Protein AF-A0A1F6WBE5-F1 (afdb_monomer_lite)

pLDDT: mean 86.08, std 9.94, range [44.97, 97.56]

Foldseek 3Di:
DCLVVCLVVLLVVLVCFLVVLLVVLLVQDLCSLLSNLQSLLSNLCSVLVVQCALVVCVVPVVVLNVVLLVVQLVVQCCLPVQPCCQQQNFKDFPPQDDPVSVCCRRNRRRSSNLSSLRSLLSVLCVVVVWHQAFDDPCLVVDPLSVVLVVLVVVVVVLSVVSNVCSVVVNDPPSVVVCVVSLVVNLVSLLVSVPRGTDDSVSNVVSLLVSLVVCCVSPPLSCVSSVRMQGAQGPPGRDDDNNHHVVVSSSSSVSSSVSSVSCCVSPHSVVVD

Sequence (272 aa):
MKIYKYKDLFALLTTVGWISFIYSAFMGFHYWYLGFVFFFWFCLSILNYRHETTFWLLKNRRSRFIKYYLALVVLGFVADYVIGQQLVNLWSYRIYSSISDWFRLYFLIYPLGGLSVVELIYFLASILKEKVVLIHDDVKNLFVNKLTHVTDTILVLIILTCLILKNFNLFNNIQIIFMIVFPIWIILTTLKLKYYIKHFTHWIAIVVTTAILSIFMHEIPNVAVYEWKYYPPEFFSFQIWGISIWVVVGWYFLVLVMLKYWIQIVLLKDRK

Radius of gyration: 18.89 Å; chains: 1; bounding box: 54×37×47 Å

Secondary structure (DSSP, 8-state):
--TGGGHHHHHHHHHHHHHHHHHHHHTT-TTHHHHHHHHHHHHHHHHHGGGT-HHHHHHH-HHHHHHHHHHHHHHHHIIIIIIIIIIS--EEESS--SHHHHHHIIIIIHHHHHHHHHHHHHHHHHHTT-------GGGGG-HHHHHHHHHHHHHHHHHHHHHHHHHTT--TTHHHHHHHHHHHHHHHHHHHHTTT-S-HHHHHHHHHHHHHHHIIIIIHHHHHTTSEEE---TT---EETTEEHHHHHHHHHHHHHHHHHHIIIIIGGGG-

Structure (mmCIF, N/CA/C/O backbone):
data_AF-A0A1F6WBE5-F1
#
_entry.id   AF-A0A1F6WBE5-F1
#
loop_
_atom_site.group_PDB
_atom_site.id
_atom_site.type_symbol
_atom_site.label_atom_id
_atom_site.label_alt_id
_atom_site.label_comp_id
_atom_site.label_asym_id
_atom_site.label_entity_id
_atom_site.label_seq_id
_atom_site.pdbx_PDB_ins_code
_atom_site.Cartn_x
_atom_site.Cartn_y
_atom_site.Cartn_z
_atom_site.occupancy
_atom_site.B_iso_or_equiv
_atom_site.auth_seq_id
_atom_site.auth_comp_id
_atom_site.auth_asym_id
_atom_site.auth_atom_id
_atom_site.pdbx_PDB_model_num
ATOM 1 N N . MET A 1 1 ? -30.470 -4.458 8.168 1.00 53.09 1 MET A N 1
ATOM 2 C CA . MET A 1 1 ? -29.172 -5.104 8.470 1.00 53.09 1 MET A CA 1
ATOM 3 C C . MET A 1 1 ? -29.046 -6.453 7.735 1.00 53.09 1 MET A C 1
ATOM 5 O O . MET A 1 1 ? -29.057 -7.495 8.366 1.00 53.09 1 MET A O 1
ATOM 9 N N . LYS A 1 2 ? -28.969 -6.457 6.389 1.00 60.19 2 LYS A N 1
ATOM 10 C CA . LYS A 1 2 ? -28.952 -7.697 5.571 1.00 60.19 2 LYS A CA 1
ATOM 11 C C . LYS A 1 2 ? -27.543 -8.261 5.303 1.00 60.19 2 LYS A C 1
ATOM 13 O O . LYS A 1 2 ? -27.416 -9.457 5.100 1.00 60.19 2 LYS A O 1
ATOM 18 N N . ILE A 1 3 ? -26.495 -7.429 5.356 1.00 63.75 3 ILE A N 1
ATOM 19 C CA . ILE A 1 3 ? -25.108 -7.834 5.038 1.00 63.75 3 ILE A CA 1
ATOM 20 C C . ILE A 1 3 ? -24.582 -8.888 6.025 1.00 63.75 3 ILE A C 1
ATOM 22 O O . ILE A 1 3 ? -23.976 -9.858 5.598 1.00 63.75 3 ILE A O 1
ATOM 26 N N . TYR A 1 4 ? -24.884 -8.763 7.323 1.00 66.88 4 TYR A N 1
ATOM 27 C CA . TYR A 1 4 ? -24.448 -9.743 8.328 1.00 66.88 4 TYR A CA 1
ATOM 28 C C . TYR A 1 4 ? -25.056 -11.133 8.131 1.00 66.88 4 TYR A C 1
ATOM 30 O O . TYR A 1 4 ? -24.387 -12.121 8.395 1.00 66.88 4 TYR A O 1
ATOM 38 N N . LYS A 1 5 ? -26.292 -11.213 7.620 1.00 77.12 5 LYS A N 1
ATOM 39 C CA . LYS A 1 5 ? -26.977 -12.490 7.376 1.00 77.12 5 LYS A CA 1
ATOM 40 C C . LYS A 1 5 ? -26.297 -13.321 6.280 1.00 77.12 5 LYS A C 1
ATOM 42 O O . LYS A 1 5 ? -26.405 -14.537 6.293 1.00 77.12 5 LYS A O 1
ATOM 47 N N . TYR A 1 6 ? -25.601 -12.665 5.352 1.00 84.56 6 TYR A N 1
ATOM 48 C CA . TYR A 1 6 ? -24.947 -13.303 4.205 1.00 84.56 6 TYR A CA 1
ATOM 49 C C . TYR A 1 6 ? -23.439 -13.037 4.173 1.00 84.56 6 TYR A C 1
ATOM 51 O O . TYR A 1 6 ? -22.814 -13.178 3.126 1.00 84.56 6 TYR A O 1
ATOM 59 N N . LYS A 1 7 ? -22.854 -12.624 5.305 1.00 86.56 7 LYS A N 1
ATOM 60 C CA . LYS A 1 7 ? -21.448 -12.214 5.392 1.00 86.56 7 LYS A CA 1
ATOM 61 C C . LYS A 1 7 ? -20.519 -13.312 4.880 1.00 86.56 7 LYS A C 1
ATOM 63 O O . LYS A 1 7 ? -19.659 -13.031 4.055 1.00 86.56 7 LYS A O 1
ATOM 68 N N . ASP A 1 8 ? -20.738 -14.539 5.339 1.00 87.62 8 ASP A N 1
ATOM 69 C CA . ASP A 1 8 ? -19.875 -15.676 5.018 1.00 87.62 8 ASP A CA 1
ATOM 70 C C . ASP A 1 8 ? -20.017 -16.088 3.551 1.00 87.62 8 ASP A C 1
ATOM 72 O O . ASP A 1 8 ? -19.019 -16.348 2.889 1.00 87.62 8 ASP A O 1
ATOM 76 N N . LEU A 1 9 ? -21.237 -16.038 3.003 1.00 89.94 9 LEU A N 1
ATOM 77 C CA . LEU A 1 9 ? -21.472 -16.268 1.577 1.00 89.94 9 LEU A CA 1
ATOM 78 C C . LEU A 1 9 ? -20.768 -15.211 0.717 1.00 89.94 9 LEU A C 1
ATOM 80 O O . LEU A 1 9 ? -20.096 -15.557 -0.250 1.00 89.94 9 LEU A O 1
ATOM 84 N N . PHE A 1 10 ? -20.889 -13.926 1.066 1.00 89.69 10 PHE A N 1
ATOM 85 C CA . PHE A 1 10 ? -20.201 -12.872 0.326 1.00 89.69 10 PHE A CA 1
ATOM 86 C C . PHE A 1 10 ? -18.682 -12.998 0.446 1.00 89.69 10 PHE A C 1
ATOM 88 O O . PHE A 1 10 ? -18.011 -12.887 -0.571 1.00 89.69 10 PHE A O 1
ATOM 95 N N . ALA A 1 11 ? -18.147 -13.273 1.639 1.00 89.50 11 ALA A N 1
ATOM 96 C CA . ALA A 1 11 ? -16.717 -13.499 1.840 1.00 89.50 11 ALA A CA 1
ATOM 97 C C . ALA A 1 11 ? -16.206 -14.714 1.048 1.00 89.50 11 ALA A C 1
ATOM 99 O O . ALA A 1 11 ? -15.116 -14.664 0.483 1.00 89.50 11 ALA A O 1
ATOM 100 N N . LEU A 1 12 ? -16.997 -15.786 0.950 1.00 93.50 12 LEU A N 1
ATOM 101 C CA . LEU A 1 12 ? -16.668 -16.948 0.127 1.00 93.50 12 LEU A CA 1
ATOM 102 C C . LEU A 1 12 ? -16.622 -16.581 -1.362 1.00 93.50 12 LEU A C 1
ATOM 104 O O . LEU A 1 12 ? -15.617 -16.836 -2.020 1.00 93.50 12 LEU A O 1
ATOM 108 N N . LEU A 1 13 ? -17.674 -15.941 -1.885 1.00 94.25 13 LEU A N 1
ATOM 109 C CA . LEU A 1 13 ? -17.749 -15.548 -3.298 1.00 94.25 13 LEU A CA 1
ATOM 110 C C . LEU A 1 13 ? -16.610 -14.602 -3.691 1.00 94.25 13 LEU A C 1
ATOM 112 O O . LEU A 1 13 ? -16.013 -14.746 -4.756 1.00 94.25 13 LEU A O 1
ATOM 116 N N . THR A 1 14 ? -16.276 -13.649 -2.827 1.00 94.81 14 THR A N 1
ATOM 117 C CA . THR A 1 14 ? -15.185 -12.707 -3.087 1.00 94.81 14 THR A CA 1
ATOM 118 C C . THR A 1 14 ? -13.818 -13.352 -2.921 1.00 94.81 14 THR A C 1
ATOM 120 O O . THR A 1 14 ? -12.892 -12.972 -3.633 1.00 94.81 14 THR A O 1
ATOM 123 N N . THR A 1 15 ? -13.702 -14.368 -2.061 1.00 96.06 15 THR A N 1
ATOM 124 C CA . THR A 1 15 ? -12.499 -15.200 -1.956 1.00 96.06 15 THR A CA 1
ATOM 125 C C . THR A 1 15 ? -12.237 -15.987 -3.226 1.00 96.06 15 THR A C 1
ATOM 127 O O . THR A 1 15 ? -11.137 -15.924 -3.771 1.00 96.06 15 THR A O 1
ATOM 130 N N . VAL A 1 16 ? -13.269 -16.645 -3.759 1.00 97.06 16 VAL A N 1
ATOM 131 C CA . VAL A 1 16 ? -13.196 -17.290 -5.076 1.00 97.06 16 VAL A CA 1
ATOM 132 C C . VAL A 1 16 ? -12.802 -16.268 -6.142 1.00 97.06 16 VAL A C 1
ATOM 134 O O . VAL A 1 16 ? -11.935 -16.558 -6.962 1.00 97.06 16 VAL A O 1
ATOM 137 N N . GLY A 1 17 ? -13.369 -15.059 -6.094 1.00 96.62 17 GLY A N 1
ATOM 138 C CA . GLY A 1 17 ? -13.033 -13.966 -7.004 1.00 96.62 17 GLY A CA 1
ATOM 139 C C . GLY A 1 17 ? -11.541 -13.627 -7.019 1.00 96.62 17 GLY A C 1
ATOM 140 O O . GLY A 1 17 ? -10.902 -13.756 -8.062 1.00 96.62 17 GLY A O 1
ATOM 141 N N . TRP A 1 18 ? -10.958 -13.224 -5.883 1.00 96.12 18 TRP A N 1
ATOM 142 C CA . TRP A 1 18 ? -9.557 -12.781 -5.871 1.00 96.12 18 TRP A CA 1
ATOM 143 C C . TRP A 1 18 ? -8.573 -13.920 -6.180 1.00 96.12 18 TRP A C 1
ATOM 145 O O . TRP A 1 18 ? -7.593 -13.682 -6.885 1.00 96.12 18 TRP A O 1
ATOM 155 N N . ILE A 1 19 ? -8.863 -15.159 -5.758 1.00 95.94 19 ILE A N 1
ATOM 156 C CA . ILE A 1 19 ? -8.064 -16.343 -6.125 1.00 95.94 19 ILE A CA 1
ATOM 157 C C . ILE A 1 19 ? -8.145 -16.603 -7.633 1.00 95.94 19 ILE A C 1
ATOM 159 O O . ILE A 1 19 ? -7.121 -16.846 -8.268 1.00 95.94 19 ILE A O 1
ATOM 163 N N . SER A 1 20 ? -9.341 -16.509 -8.223 1.00 96.69 20 SER A N 1
ATOM 164 C CA . SER A 1 20 ? -9.536 -16.711 -9.665 1.00 96.69 20 SER A CA 1
ATOM 165 C C . SER A 1 20 ? -8.777 -15.674 -10.487 1.00 96.69 20 SER A C 1
ATOM 167 O O . SER A 1 20 ? -8.217 -16.016 -11.523 1.00 96.69 20 SER A O 1
ATOM 169 N N . PHE A 1 21 ? -8.701 -14.423 -10.019 1.00 96.25 21 PHE A N 1
ATOM 170 C CA . PHE A 1 21 ? -7.903 -13.400 -10.690 1.00 96.25 21 PHE A CA 1
ATOM 171 C C . PHE A 1 21 ? -6.402 -13.680 -10.593 1.00 96.25 21 PHE A C 1
ATOM 173 O O . PHE A 1 21 ? -5.734 -13.633 -11.621 1.00 96.25 21 PHE A O 1
ATOM 180 N N . ILE A 1 22 ? -5.874 -14.074 -9.429 1.00 93.81 22 ILE A N 1
ATOM 181 C CA . ILE A 1 22 ? -4.471 -14.521 -9.328 1.00 93.81 22 ILE A CA 1
ATOM 182 C C . ILE A 1 22 ? -4.207 -15.699 -10.277 1.00 93.81 22 ILE A C 1
ATOM 184 O O . ILE A 1 22 ? -3.226 -15.695 -11.014 1.00 93.81 22 ILE A O 1
ATOM 188 N N . TYR A 1 23 ? -5.099 -16.689 -10.313 1.00 94.06 23 TYR A N 1
ATOM 189 C CA . TYR A 1 23 ? -4.974 -17.821 -11.230 1.00 94.06 23 TYR A CA 1
ATOM 190 C C . TYR A 1 23 ? -4.996 -17.381 -12.701 1.00 94.06 23 TYR A C 1
ATOM 192 O O . TYR A 1 23 ? -4.168 -17.826 -13.493 1.00 94.06 23 TYR A O 1
ATOM 200 N N . SER A 1 24 ? -5.891 -16.458 -13.065 1.00 93.69 24 SER A N 1
ATOM 201 C CA . SER A 1 24 ? -5.958 -15.903 -14.422 1.00 93.69 24 SER A CA 1
ATOM 202 C C . SER A 1 24 ? -4.677 -15.167 -14.818 1.00 93.69 24 SER A C 1
ATOM 204 O O . SER A 1 24 ? -4.294 -15.211 -15.985 1.00 93.69 24 SER A O 1
ATOM 206 N N . ALA A 1 25 ? -3.981 -14.559 -13.849 1.00 91.06 25 ALA A N 1
ATOM 207 C CA . ALA A 1 25 ? -2.680 -13.936 -14.053 1.00 91.06 25 ALA A CA 1
ATOM 208 C C . ALA A 1 25 ? -1.680 -14.960 -14.602 1.00 91.06 25 ALA A C 1
ATOM 210 O O . ALA A 1 25 ? -1.090 -14.749 -15.660 1.00 91.06 25 ALA A O 1
ATOM 211 N N . PHE A 1 26 ? -1.568 -16.120 -13.946 1.00 90.25 26 PHE A N 1
ATOM 212 C CA . PHE A 1 26 ? -0.695 -17.216 -14.382 1.00 90.25 26 PHE A CA 1
ATOM 213 C C . PHE A 1 26 ? -1.095 -17.816 -15.739 1.00 90.25 26 PHE A C 1
ATOM 215 O O . PHE A 1 26 ? -0.268 -18.448 -16.390 1.00 90.25 26 PHE A O 1
ATOM 222 N N . MET A 1 27 ? -2.329 -17.579 -16.190 1.00 91.50 27 MET A N 1
ATOM 223 C CA . MET A 1 27 ? -2.814 -17.937 -17.529 1.00 91.50 27 MET A CA 1
ATOM 224 C C . MET A 1 27 ? -2.630 -16.820 -18.570 1.00 91.50 27 MET A C 1
ATOM 226 O O . MET A 1 27 ? -3.102 -16.947 -19.698 1.00 91.50 27 MET A O 1
ATOM 230 N N . GLY A 1 28 ? -1.951 -15.726 -18.215 1.00 87.38 28 GLY A N 1
ATOM 231 C CA . GLY A 1 28 ? -1.634 -14.616 -19.116 1.00 87.38 28 GLY A CA 1
ATOM 232 C C . GLY A 1 28 ? -2.706 -13.526 -19.207 1.00 87.38 28 GLY A C 1
ATOM 233 O O . GLY A 1 28 ? -2.638 -12.682 -20.098 1.00 87.38 28 GLY A O 1
ATOM 234 N N . PHE A 1 29 ? -3.704 -13.500 -18.316 1.00 89.06 29 PHE A N 1
ATOM 235 C CA . PHE A 1 29 ? -4.722 -12.448 -18.332 1.00 89.06 29 PHE A CA 1
ATOM 236 C C . PHE A 1 29 ? -4.167 -11.113 -17.817 1.00 89.06 29 PHE A C 1
ATOM 238 O O . PHE A 1 29 ? -3.935 -10.940 -16.627 1.00 89.06 29 PHE A O 1
ATOM 245 N N . HIS A 1 30 ? -4.022 -10.128 -18.703 1.00 84.12 30 HIS A N 1
ATOM 246 C CA . HIS A 1 30 ? -3.360 -8.853 -18.396 1.00 84.12 30 HIS A CA 1
ATOM 247 C C . HIS A 1 30 ? -4.118 -7.902 -17.455 1.00 84.12 30 HIS A C 1
ATOM 249 O O . HIS A 1 30 ? -3.505 -7.004 -16.894 1.00 84.12 30 HIS A O 1
ATOM 255 N N . TYR A 1 31 ? -5.431 -8.064 -17.257 1.00 86.25 31 TYR A N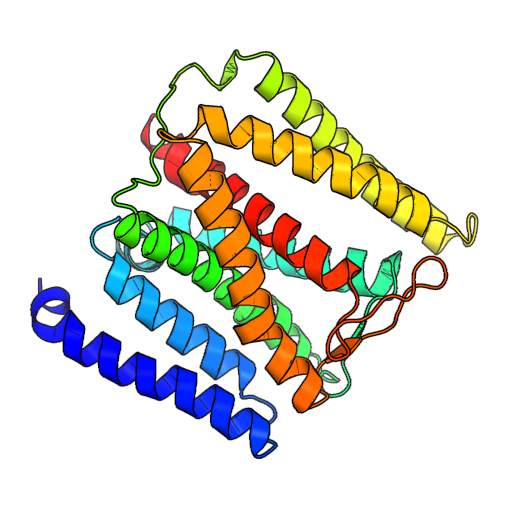 1
ATOM 256 C CA . TYR A 1 31 ? -6.213 -7.198 -16.353 1.00 86.25 31 TYR A CA 1
ATOM 257 C C . TYR A 1 31 ? -6.490 -7.845 -14.995 1.00 86.25 31 TYR A C 1
ATOM 259 O O . TYR A 1 31 ? -7.399 -7.427 -14.269 1.00 86.25 31 TYR A O 1
ATOM 267 N N . TRP A 1 32 ? -5.731 -8.885 -14.652 1.00 93.19 32 TRP A N 1
ATOM 268 C CA . TRP A 1 32 ? -5.967 -9.673 -13.454 1.00 93.19 32 TRP A CA 1
ATOM 269 C C . TRP A 1 32 ? -5.862 -8.842 -12.174 1.00 93.19 32 TRP A C 1
ATOM 271 O O . TRP A 1 32 ? -6.675 -9.014 -11.266 1.00 93.19 32 TRP A O 1
ATOM 281 N N . TYR A 1 33 ? -4.901 -7.913 -12.118 1.00 93.25 33 TYR A N 1
ATOM 282 C CA . TYR A 1 33 ? -4.534 -7.247 -10.876 1.00 93.25 33 TYR A CA 1
ATOM 283 C C . TYR A 1 33 ? -5.653 -6.352 -10.347 1.00 93.25 33 TYR A C 1
ATOM 285 O O . TYR A 1 33 ? -5.945 -6.381 -9.154 1.00 93.25 33 TYR A O 1
ATOM 293 N N . LEU A 1 34 ? -6.361 -5.636 -11.232 1.00 94.56 34 LEU A N 1
ATOM 294 C CA . LEU A 1 34 ? -7.532 -4.839 -10.854 1.00 94.56 34 LEU A CA 1
ATOM 295 C C . LEU A 1 34 ? -8.635 -5.711 -10.238 1.00 94.56 34 LEU A C 1
ATOM 297 O O . LEU A 1 34 ? -9.203 -5.351 -9.205 1.00 94.56 34 LEU A O 1
ATOM 301 N N . GLY A 1 35 ? -8.927 -6.857 -10.859 1.00 96.00 35 GLY A N 1
ATOM 302 C CA . GLY A 1 35 ? -9.895 -7.815 -10.330 1.00 96.00 35 GLY A CA 1
ATOM 303 C C . GLY A 1 35 ? -9.452 -8.362 -8.976 1.00 96.00 35 GLY A C 1
ATOM 304 O O . GLY A 1 35 ? -10.219 -8.319 -8.013 1.00 96.00 35 GLY A O 1
ATOM 305 N N . PHE A 1 36 ? -8.192 -8.784 -8.870 1.00 96.25 36 PHE A N 1
ATOM 306 C CA . PHE A 1 36 ? -7.595 -9.250 -7.623 1.00 96.25 36 PHE A CA 1
ATOM 307 C C . PHE A 1 36 ? -7.756 -8.221 -6.496 1.00 96.25 36 PHE A C 1
ATOM 309 O O . PHE A 1 36 ? -8.403 -8.536 -5.495 1.00 96.25 36 PHE A O 1
ATOM 316 N N . VAL A 1 37 ? -7.250 -6.990 -6.655 1.00 96.31 37 VAL A N 1
ATOM 317 C CA . VAL A 1 37 ? -7.296 -5.986 -5.576 1.00 96.31 37 VAL A CA 1
ATOM 318 C C . VAL A 1 37 ? -8.726 -5.590 -5.221 1.00 96.31 37 VAL A C 1
ATOM 320 O O . VAL A 1 37 ? -9.019 -5.375 -4.047 1.00 96.31 37 VAL A O 1
ATOM 323 N N . PHE A 1 38 ? -9.642 -5.551 -6.196 1.00 97.12 38 PHE A N 1
ATOM 324 C CA . PHE A 1 38 ? -11.053 -5.256 -5.947 1.00 97.12 38 PHE A CA 1
ATOM 325 C C . PHE A 1 38 ? -11.721 -6.337 -5.090 1.00 97.12 38 PHE A C 1
ATOM 327 O O . PHE A 1 38 ? -12.311 -6.028 -4.052 1.00 97.12 38 PHE A O 1
ATOM 334 N N . PHE A 1 39 ? -11.619 -7.606 -5.497 1.00 97.56 39 PHE A N 1
ATOM 335 C CA . PHE A 1 39 ? -12.236 -8.716 -4.769 1.00 97.56 39 PHE A CA 1
ATOM 336 C C . PHE A 1 39 ? -11.555 -8.969 -3.420 1.00 97.56 39 PHE A C 1
ATOM 338 O O . PHE A 1 39 ? -12.242 -9.289 -2.448 1.00 97.56 39 PHE A O 1
ATOM 345 N N . PHE A 1 40 ? -10.239 -8.768 -3.333 1.00 96.94 40 PHE A N 1
ATOM 346 C CA . PHE A 1 40 ? -9.480 -8.904 -2.093 1.00 96.94 40 PHE A CA 1
ATOM 347 C C . PHE A 1 40 ? -9.866 -7.821 -1.079 1.00 96.94 40 PHE A C 1
ATOM 349 O O . PHE A 1 40 ? -10.244 -8.143 0.051 1.00 96.94 40 PHE A O 1
ATOM 356 N N . TRP A 1 41 ? -9.882 -6.550 -1.503 1.00 97.06 41 TRP A N 1
ATOM 357 C CA . TRP A 1 41 ? -10.385 -5.438 -0.695 1.00 97.06 41 TRP A CA 1
ATOM 358 C C . TRP A 1 41 ? -11.810 -5.708 -0.208 1.00 97.06 41 TRP A C 1
ATOM 360 O O . TRP A 1 41 ? -12.080 -5.646 0.991 1.00 97.06 41 TRP A O 1
ATOM 370 N N . PHE A 1 42 ? -12.715 -6.057 -1.124 1.00 95.81 42 PHE A N 1
ATOM 371 C CA . PHE A 1 42 ? -14.121 -6.252 -0.800 1.00 95.81 42 PHE A CA 1
ATOM 372 C C . PHE A 1 42 ? -14.335 -7.430 0.167 1.00 95.81 42 PHE A C 1
ATOM 374 O O . PHE A 1 42 ? -15.109 -7.302 1.119 1.00 95.81 42 PHE A O 1
ATOM 381 N N . CYS A 1 43 ? -13.603 -8.540 -0.007 1.00 95.94 43 CYS A N 1
ATOM 382 C CA . CYS A 1 43 ? -13.603 -9.670 0.926 1.00 95.94 43 CYS A CA 1
ATOM 383 C C . CYS A 1 43 ? -13.219 -9.239 2.344 1.00 95.94 43 CYS A C 1
ATOM 385 O O . CYS A 1 43 ? -14.012 -9.395 3.280 1.00 95.94 43 CYS A O 1
ATOM 387 N N . LEU A 1 44 ? -12.036 -8.638 2.503 1.00 95.81 44 LEU A N 1
ATOM 388 C CA . LEU A 1 44 ? -11.539 -8.242 3.818 1.00 95.81 44 LEU A CA 1
ATOM 389 C C . LEU A 1 44 ? -12.420 -7.160 4.453 1.00 95.81 44 LEU A C 1
ATOM 391 O O . LEU A 1 44 ? -12.743 -7.244 5.636 1.00 95.81 44 LEU A O 1
ATOM 395 N N . SER A 1 45 ? -12.913 -6.205 3.667 1.00 94.94 45 SER A N 1
ATOM 396 C CA . SER A 1 45 ? -13.875 -5.204 4.126 1.00 94.94 45 SER A CA 1
ATOM 397 C C . SER A 1 45 ? -15.173 -5.805 4.670 1.00 94.94 45 SER A C 1
ATOM 399 O O . SER A 1 45 ? -15.693 -5.326 5.680 1.00 94.94 45 SER A O 1
ATOM 401 N N . ILE A 1 46 ? -15.721 -6.848 4.036 1.00 93.06 46 ILE A N 1
ATOM 402 C CA . ILE A 1 46 ? -16.901 -7.555 4.559 1.00 93.06 46 ILE A CA 1
ATOM 403 C C . ILE A 1 46 ? -16.552 -8.243 5.880 1.00 93.06 46 ILE A C 1
ATOM 405 O O . ILE A 1 46 ? -17.309 -8.133 6.853 1.00 93.06 46 ILE A O 1
ATOM 409 N N . LEU A 1 47 ? -15.397 -8.914 5.943 1.00 92.56 47 LEU A N 1
ATOM 410 C CA . LEU A 1 47 ? -14.918 -9.583 7.153 1.00 92.56 47 LEU A CA 1
ATOM 411 C C . LEU A 1 47 ? -14.751 -8.605 8.324 1.00 92.56 47 LEU A C 1
ATOM 413 O O . LEU A 1 47 ? -15.186 -8.911 9.444 1.00 92.56 47 LEU A O 1
ATOM 417 N N . ASN A 1 48 ? -14.240 -7.411 8.034 1.00 93.56 48 ASN A N 1
ATOM 418 C CA . ASN A 1 48 ? -13.932 -6.359 8.994 1.00 93.56 48 ASN A CA 1
ATOM 419 C C . ASN A 1 48 ? -15.055 -5.347 9.222 1.00 93.56 48 ASN A C 1
ATOM 421 O O . ASN A 1 48 ? -14.880 -4.447 10.037 1.00 93.56 48 ASN A O 1
ATOM 425 N N . TYR A 1 49 ? -16.217 -5.479 8.577 1.00 89.88 49 TYR A N 1
ATOM 426 C CA . TYR A 1 49 ? -17.262 -4.444 8.574 1.00 89.88 49 TYR A CA 1
ATOM 427 C C . TYR A 1 49 ? -17.677 -3.951 9.976 1.00 89.88 49 TYR A C 1
ATOM 429 O O . TYR A 1 49 ? -18.024 -2.785 10.157 1.00 89.88 49 TYR A O 1
ATOM 437 N N . ARG A 1 50 ? -17.595 -4.824 10.994 1.00 86.75 50 ARG A N 1
ATOM 438 C CA . ARG A 1 50 ? -17.868 -4.500 12.411 1.00 86.75 50 ARG A CA 1
ATOM 439 C C . ARG A 1 50 ? -16.890 -3.495 13.037 1.00 86.75 50 ARG A C 1
ATOM 441 O O . ARG A 1 50 ? -17.166 -2.985 14.113 1.00 86.75 50 ARG A O 1
ATOM 448 N N . HIS A 1 51 ? -15.743 -3.273 12.408 1.00 87.50 51 HIS A N 1
ATOM 449 C CA . HIS A 1 51 ? -14.675 -2.391 12.873 1.00 87.50 51 HIS A CA 1
ATOM 450 C C . HIS A 1 51 ? -14.712 -1.016 12.190 1.00 87.50 51 HIS A C 1
ATOM 452 O O . HIS A 1 51 ? -13.745 -0.269 12.299 1.00 87.50 51 HIS A O 1
ATOM 458 N N . GLU A 1 52 ? -15.807 -0.691 11.491 1.00 88.19 52 GLU A N 1
ATOM 459 C CA . GLU A 1 52 ? -16.020 0.612 10.843 1.00 88.19 52 GLU A CA 1
ATOM 460 C C . GLU A 1 52 ? -14.917 0.985 9.832 1.00 88.19 52 GLU A C 1
ATOM 462 O O . GLU A 1 52 ? -14.524 2.143 9.696 1.00 88.19 52 GLU A O 1
ATOM 467 N N . THR A 1 53 ? -14.417 -0.019 9.104 1.00 89.56 53 THR A N 1
ATOM 468 C CA . THR A 1 53 ? -13.308 0.111 8.148 1.00 89.56 53 THR A CA 1
ATOM 469 C C . THR A 1 53 ? -13.740 0.723 6.810 1.00 89.56 53 THR A C 1
ATOM 471 O O . THR A 1 53 ? -14.774 1.389 6.703 1.00 89.56 53 THR A O 1
ATOM 474 N N . THR A 1 54 ? -12.937 0.563 5.757 1.00 94.44 54 THR A N 1
ATOM 475 C CA . THR A 1 54 ? -13.037 1.356 4.526 1.00 94.44 54 THR A CA 1
ATOM 476 C C . THR A 1 54 ? -14.394 1.208 3.825 1.00 94.44 54 THR A C 1
ATOM 478 O O . THR A 1 54 ? -14.980 2.212 3.419 1.00 94.44 54 THR A O 1
ATOM 481 N N . PHE A 1 55 ? -14.966 0.002 3.752 1.00 93.12 55 PHE A N 1
ATOM 482 C CA . PHE A 1 55 ? -16.287 -0.206 3.145 1.00 93.12 55 PHE A CA 1
ATOM 483 C C . PHE A 1 55 ? -17.431 0.345 4.005 1.00 93.12 55 PHE A C 1
ATOM 485 O O . PHE A 1 55 ? -18.413 0.887 3.488 1.00 93.12 55 PHE A O 1
ATOM 492 N N . TRP A 1 56 ? -17.295 0.278 5.332 1.00 93.19 56 TRP A N 1
ATOM 493 C CA . TRP A 1 56 ? -18.233 0.946 6.229 1.00 93.19 56 TRP A CA 1
ATOM 494 C C . TRP A 1 56 ? -18.174 2.468 6.046 1.00 93.19 56 TRP A C 1
ATOM 496 O O . TRP A 1 56 ? -19.229 3.103 5.983 1.00 93.19 56 TRP A O 1
ATOM 506 N N . LEU A 1 57 ? -16.983 3.058 5.880 1.00 93.38 57 LEU A N 1
ATOM 507 C CA . LEU A 1 57 ? -16.833 4.486 5.583 1.00 93.38 57 LEU A CA 1
ATOM 508 C C . LEU A 1 57 ? -17.442 4.857 4.234 1.00 93.38 57 LEU A C 1
ATOM 510 O O . LEU A 1 57 ? -18.125 5.877 4.148 1.00 93.38 57 LEU A O 1
ATOM 514 N N . LEU A 1 58 ? -17.243 4.042 3.195 1.00 94.94 58 LEU A N 1
ATOM 515 C CA . LEU A 1 58 ? -17.856 4.266 1.885 1.00 94.94 58 LEU A CA 1
ATOM 516 C C . LEU A 1 58 ? -19.380 4.389 2.006 1.00 94.94 58 LEU A C 1
ATOM 518 O O . LEU A 1 58 ? -19.996 5.253 1.383 1.00 94.94 58 LEU A O 1
ATOM 522 N N . LYS A 1 59 ? -19.999 3.562 2.850 1.00 92.75 59 LYS A N 1
ATOM 523 C CA . LYS A 1 59 ? -21.444 3.603 3.058 1.00 92.75 59 LYS A CA 1
ATOM 524 C C . LYS A 1 59 ? -21.889 4.741 3.978 1.00 92.75 59 LYS A C 1
ATOM 526 O O . LYS A 1 59 ? -22.810 5.473 3.623 1.00 92.75 59 LYS A O 1
ATOM 531 N N . ASN A 1 60 ? -21.271 4.866 5.151 1.00 93.56 60 ASN A N 1
ATOM 532 C CA . ASN A 1 60 ? -21.796 5.672 6.259 1.00 93.56 60 ASN A CA 1
ATOM 533 C C . ASN A 1 60 ? -21.091 7.030 6.412 1.00 93.56 60 ASN A C 1
ATOM 535 O O . ASN A 1 60 ? -21.651 7.946 7.005 1.00 93.56 60 ASN A O 1
ATOM 539 N N . ARG A 1 61 ? -19.873 7.194 5.877 1.00 92.81 61 ARG A N 1
ATOM 540 C CA . ARG A 1 61 ? -19.047 8.412 5.998 1.00 92.81 61 ARG A CA 1
ATOM 541 C C . ARG A 1 61 ? -18.310 8.753 4.697 1.00 92.81 61 ARG A C 1
ATOM 543 O O . ARG A 1 61 ? -17.095 8.968 4.683 1.00 92.81 61 ARG A O 1
ATOM 550 N N . ARG A 1 62 ? -19.074 8.866 3.605 1.00 94.31 62 ARG A N 1
ATOM 551 C CA . ARG A 1 62 ? -18.590 9.077 2.223 1.00 94.31 62 ARG A CA 1
ATOM 552 C C . ARG A 1 62 ? -17.516 10.152 2.083 1.00 94.31 62 ARG A C 1
ATOM 554 O O . ARG A 1 62 ? -16.506 9.910 1.440 1.00 94.31 62 ARG A O 1
ATOM 561 N N . SER A 1 63 ? -17.685 11.317 2.713 1.00 94.31 63 SER A N 1
ATOM 562 C CA . SER A 1 63 ? -16.700 12.408 2.611 1.00 94.31 63 SER A CA 1
ATOM 563 C C . SER A 1 63 ? -15.311 11.999 3.118 1.00 94.31 63 SER A C 1
ATOM 565 O O . SER A 1 63 ? -14.299 12.377 2.529 1.00 94.31 63 SER A O 1
ATOM 567 N N . ARG A 1 64 ? -15.239 11.201 4.191 1.00 91.81 64 ARG A N 1
ATOM 568 C CA . ARG A 1 64 ? -13.958 10.713 4.720 1.00 91.81 64 ARG A CA 1
ATOM 569 C C . ARG A 1 64 ? -13.376 9.612 3.855 1.00 91.81 64 ARG A C 1
ATOM 571 O O . ARG A 1 64 ? -12.177 9.641 3.606 1.00 91.81 64 ARG A O 1
ATOM 578 N N . PHE A 1 65 ? -14.226 8.709 3.364 1.00 96.06 65 PHE A N 1
ATOM 579 C CA . PHE A 1 65 ? -13.809 7.715 2.382 1.00 96.06 65 PHE A CA 1
ATOM 580 C C . PHE A 1 65 ? -13.187 8.390 1.155 1.00 96.06 65 PHE A C 1
ATOM 582 O O . PHE A 1 65 ? -12.059 8.072 0.815 1.00 96.06 65 PHE A O 1
ATOM 589 N N . ILE A 1 66 ? -13.857 9.387 0.565 1.00 96.75 66 ILE A N 1
ATOM 590 C CA . ILE A 1 66 ? -13.358 10.127 -0.606 1.00 96.75 66 ILE A CA 1
ATOM 591 C C . ILE A 1 66 ? -12.016 10.802 -0.300 1.00 96.75 66 ILE A C 1
ATOM 593 O O . ILE A 1 66 ? -11.088 10.692 -1.091 1.00 96.75 66 ILE A O 1
ATOM 597 N N . LYS A 1 67 ? -11.871 11.461 0.858 1.00 96.06 67 LYS A N 1
ATOM 598 C CA . LYS A 1 67 ? -10.595 12.086 1.252 1.00 96.06 67 LYS A CA 1
ATOM 599 C C . LYS A 1 67 ? -9.467 11.072 1.389 1.00 96.06 67 LYS A C 1
ATOM 601 O O . LYS A 1 67 ? -8.363 11.337 0.928 1.00 96.06 67 LYS A O 1
ATOM 606 N N . TYR A 1 68 ? -9.743 9.931 2.015 1.00 95.75 68 TYR A N 1
ATOM 607 C CA . TYR A 1 68 ? -8.755 8.869 2.158 1.00 95.75 68 TYR A CA 1
ATOM 608 C C . TYR A 1 68 ? -8.404 8.250 0.801 1.00 95.75 68 TYR A C 1
ATOM 610 O O . TYR A 1 68 ? -7.232 8.106 0.483 1.00 95.75 68 TYR A O 1
ATOM 618 N N . TYR A 1 69 ? -9.404 7.988 -0.039 1.00 97.31 69 TYR A N 1
ATOM 619 C CA . TYR A 1 69 ? -9.229 7.468 -1.392 1.00 97.31 69 TYR A CA 1
ATOM 620 C C . TYR A 1 69 ? -8.361 8.388 -2.255 1.00 97.31 69 TYR A C 1
ATOM 622 O O . TYR A 1 69 ? -7.395 7.937 -2.858 1.00 97.31 69 TYR A O 1
ATOM 630 N N . LEU A 1 70 ? -8.650 9.694 -2.261 1.00 97.06 70 LEU A N 1
ATOM 631 C CA . LEU A 1 70 ? -7.840 10.684 -2.973 1.00 97.06 70 LEU A CA 1
ATOM 632 C C . LEU A 1 70 ? -6.414 10.761 -2.419 1.00 97.06 70 LEU A C 1
ATOM 634 O O . LEU A 1 70 ? -5.473 10.895 -3.195 1.00 97.06 70 LEU A O 1
ATOM 638 N N . ALA A 1 71 ? -6.230 10.629 -1.100 1.00 95.69 71 ALA A N 1
ATOM 639 C CA . ALA A 1 71 ? -4.893 10.530 -0.524 1.00 95.69 71 ALA A CA 1
ATOM 640 C C . ALA A 1 71 ? -4.148 9.293 -1.054 1.00 95.69 71 ALA A C 1
ATOM 642 O O . ALA A 1 71 ? -2.978 9.407 -1.400 1.00 95.69 71 ALA A O 1
ATOM 643 N N . LEU A 1 72 ? -4.819 8.143 -1.194 1.00 96.69 72 LEU A N 1
ATOM 644 C CA . LEU A 1 72 ? -4.221 6.941 -1.783 1.00 96.69 72 LEU A CA 1
ATOM 645 C C . LEU A 1 72 ? -3.884 7.106 -3.273 1.00 96.69 72 LEU A C 1
ATOM 647 O O . LEU A 1 72 ? -2.846 6.608 -3.692 1.00 96.69 72 LEU A O 1
ATOM 651 N N . VAL A 1 73 ? -4.693 7.833 -4.055 1.00 97.00 73 VAL A N 1
ATOM 652 C CA . VAL A 1 73 ? -4.360 8.184 -5.455 1.00 97.00 73 VAL A CA 1
ATOM 653 C C . VAL A 1 73 ? -3.053 8.976 -5.506 1.00 97.00 73 VAL A C 1
ATOM 655 O O . VAL A 1 73 ? -2.127 8.611 -6.229 1.00 97.00 73 VAL A O 1
ATOM 658 N N . VAL A 1 74 ? -2.953 10.040 -4.700 1.00 94.25 74 VAL A N 1
ATOM 659 C CA . VAL A 1 74 ? -1.758 10.898 -4.645 1.00 94.25 74 VAL A CA 1
ATOM 660 C C . VAL A 1 74 ? -0.538 10.106 -4.182 1.00 94.25 74 VAL A C 1
ATOM 662 O O . VAL A 1 74 ? 0.534 10.223 -4.770 1.00 94.25 74 VAL A O 1
ATOM 665 N N . LEU A 1 75 ? -0.698 9.274 -3.152 1.00 92.31 75 LEU A N 1
ATOM 666 C CA . LEU A 1 75 ? 0.370 8.419 -2.643 1.00 92.31 75 LEU A CA 1
ATOM 667 C C . LEU A 1 75 ? 0.820 7.383 -3.668 1.00 92.31 75 LEU A C 1
ATOM 669 O O . LEU A 1 75 ? 2.021 7.193 -3.818 1.00 92.31 75 LEU A O 1
ATOM 673 N N . GLY A 1 76 ? -0.116 6.752 -4.380 1.00 93.88 76 GLY A N 1
ATOM 674 C CA . GLY A 1 76 ? 0.185 5.822 -5.464 1.00 93.88 76 GLY A CA 1
ATOM 675 C C . GLY A 1 76 ? 1.013 6.499 -6.549 1.00 93.88 76 GLY A C 1
ATOM 676 O O . GLY A 1 76 ? 2.083 6.011 -6.886 1.00 93.88 76 GLY A O 1
ATOM 677 N N . PHE A 1 77 ? 0.591 7.678 -7.012 1.00 93.62 77 PHE A N 1
ATOM 678 C CA . PHE A 1 77 ? 1.341 8.456 -8.001 1.00 93.62 77 PHE A CA 1
ATOM 679 C C . PHE A 1 77 ? 2.747 8.848 -7.518 1.00 93.62 77 PHE A C 1
ATOM 681 O O . PHE A 1 77 ? 3.724 8.687 -8.246 1.00 93.62 77 PHE A O 1
ATOM 688 N N . VAL A 1 78 ? 2.878 9.338 -6.281 1.00 90.00 78 VAL A N 1
ATOM 689 C CA . VAL A 1 78 ? 4.179 9.747 -5.725 1.00 90.00 78 VAL A CA 1
ATOM 690 C C . VAL A 1 78 ? 5.097 8.539 -5.513 1.00 90.00 78 VAL A C 1
ATOM 692 O O . VAL A 1 78 ? 6.274 8.591 -5.856 1.00 90.00 78 VAL A O 1
ATOM 695 N N . ALA A 1 79 ? 4.590 7.440 -4.958 1.00 90.12 79 ALA A N 1
ATOM 696 C CA . ALA A 1 79 ? 5.399 6.251 -4.715 1.00 90.12 79 ALA A CA 1
ATOM 697 C C . ALA A 1 79 ? 5.834 5.586 -6.027 1.00 90.12 79 ALA A C 1
ATOM 699 O O . ALA A 1 79 ? 7.003 5.232 -6.171 1.00 90.12 79 ALA A O 1
ATOM 700 N N . ASP A 1 80 ? 4.917 5.453 -6.983 1.00 92.31 80 ASP A N 1
ATOM 701 C CA . ASP A 1 80 ? 5.175 4.767 -8.243 1.00 92.31 80 ASP A CA 1
ATOM 702 C C . ASP A 1 80 ? 5.918 5.625 -9.258 1.00 92.31 80 ASP A C 1
ATOM 704 O O . ASP A 1 80 ? 7.057 5.324 -9.615 1.00 92.31 80 ASP A O 1
ATOM 708 N N . TYR A 1 81 ? 5.288 6.699 -9.722 1.00 90.94 81 TYR A N 1
ATOM 709 C CA . TYR A 1 81 ? 5.847 7.498 -10.799 1.00 90.94 81 TYR A CA 1
ATOM 710 C C . TYR A 1 81 ? 7.051 8.288 -10.301 1.00 90.94 81 TYR A C 1
ATOM 712 O O . TYR A 1 81 ? 8.140 8.188 -10.855 1.00 90.94 81 TYR A O 1
ATOM 720 N N . VAL A 1 82 ? 6.878 9.052 -9.221 1.00 87.69 82 VAL A N 1
ATOM 721 C CA . VAL A 1 82 ? 7.898 10.002 -8.764 1.00 87.69 82 VAL A CA 1
ATOM 722 C C . VAL A 1 82 ? 9.094 9.277 -8.142 1.00 87.69 82 VAL A C 1
ATOM 724 O O . VAL A 1 82 ? 10.228 9.493 -8.561 1.00 87.69 82 VAL A O 1
ATOM 727 N N . ILE A 1 83 ? 8.873 8.410 -7.153 1.00 85.56 83 ILE A N 1
ATOM 728 C CA . ILE A 1 83 ? 9.970 7.746 -6.435 1.00 85.56 83 ILE A CA 1
ATOM 729 C C . ILE A 1 83 ? 10.465 6.516 -7.205 1.00 85.56 83 ILE A C 1
ATOM 731 O O . ILE A 1 83 ? 11.654 6.434 -7.525 1.00 85.56 83 ILE A O 1
ATOM 735 N N . GLY A 1 84 ? 9.564 5.581 -7.510 1.00 87.56 84 GLY A N 1
ATOM 736 C CA . GLY A 1 84 ? 9.886 4.289 -8.112 1.00 87.56 84 GLY A CA 1
ATOM 737 C C . GLY A 1 84 ? 10.507 4.410 -9.498 1.00 87.56 84 GLY A C 1
ATOM 738 O O . GLY A 1 84 ? 11.637 3.969 -9.698 1.00 87.56 84 GLY A O 1
ATOM 739 N N . GLN A 1 85 ? 9.805 5.037 -10.439 1.00 87.69 85 GLN A N 1
ATOM 740 C CA . GLN A 1 85 ? 10.253 5.158 -11.828 1.00 87.69 85 GLN A CA 1
ATOM 741 C C . GLN A 1 85 ? 11.215 6.334 -12.024 1.00 87.69 85 GLN A C 1
ATOM 743 O O . GLN A 1 85 ? 12.325 6.153 -12.524 1.00 87.69 85 GLN A O 1
ATOM 748 N N . GLN A 1 86 ? 10.818 7.543 -11.609 1.00 84.81 86 GLN A N 1
ATOM 749 C CA . GLN A 1 86 ? 11.559 8.753 -11.956 1.00 84.81 86 GLN A CA 1
ATOM 750 C C . GLN A 1 86 ? 12.796 8.974 -11.103 1.00 84.81 86 GLN A C 1
ATOM 752 O O . GLN A 1 86 ? 13.778 9.436 -11.655 1.00 84.81 86 GLN A O 1
ATOM 757 N N . LEU A 1 87 ? 12.823 8.665 -9.804 1.00 80.62 87 LEU A N 1
ATOM 758 C CA . LEU A 1 87 ? 14.005 8.929 -8.967 1.00 80.62 87 LEU A CA 1
ATOM 759 C C . LEU A 1 87 ? 14.955 7.735 -8.909 1.00 80.62 87 LEU A C 1
ATOM 761 O O . LEU A 1 87 ? 16.144 7.890 -9.210 1.00 80.62 87 LEU A O 1
ATOM 765 N N . VAL A 1 88 ? 14.433 6.556 -8.572 1.00 82.12 88 VAL A N 1
ATOM 766 C CA . VAL A 1 88 ? 15.251 5.371 -8.263 1.00 82.12 88 VAL A CA 1
ATOM 767 C C . VAL A 1 88 ? 15.299 4.358 -9.416 1.00 82.12 88 VAL A C 1
ATOM 769 O O . VAL A 1 88 ? 16.203 3.532 -9.455 1.00 82.12 88 VAL A O 1
ATOM 772 N N . ASN A 1 89 ? 14.402 4.466 -10.401 1.00 84.94 89 ASN A N 1
ATOM 773 C CA . ASN A 1 89 ? 14.301 3.544 -11.539 1.00 84.94 89 ASN A CA 1
ATOM 774 C C . ASN A 1 89 ? 14.223 2.063 -11.106 1.00 84.94 89 ASN A C 1
ATOM 776 O O . ASN A 1 89 ? 14.946 1.204 -11.605 1.00 84.94 89 ASN A O 1
ATOM 780 N N . LEU A 1 90 ? 13.366 1.773 -10.125 1.00 86.62 90 LEU A N 1
ATOM 781 C CA . LEU A 1 90 ? 13.229 0.445 -9.521 1.00 86.62 90 LEU A CA 1
ATOM 782 C C . LEU A 1 90 ? 12.386 -0.516 -10.359 1.00 86.62 90 LEU A C 1
ATOM 784 O O . LEU A 1 90 ? 12.529 -1.730 -10.218 1.00 86.62 90 LEU A O 1
ATOM 788 N N . TRP A 1 91 ? 11.495 -0.004 -11.205 1.00 90.81 91 TRP A N 1
ATOM 789 C CA . TRP A 1 91 ? 10.680 -0.827 -12.090 1.00 90.81 91 TRP A CA 1
ATOM 790 C C . TRP A 1 91 ? 10.192 -0.061 -13.312 1.00 90.81 91 TRP A C 1
ATOM 792 O O . TRP A 1 91 ? 10.224 1.166 -13.366 1.00 90.81 91 TRP A O 1
ATOM 802 N N . SER A 1 92 ? 9.704 -0.819 -14.288 1.00 90.94 92 SER A N 1
ATOM 803 C CA . SER A 1 92 ? 8.971 -0.308 -15.444 1.00 90.94 92 SER A CA 1
ATOM 804 C C . SER A 1 92 ? 7.787 -1.207 -15.766 1.00 90.94 92 SER A C 1
ATOM 806 O O . SER A 1 92 ? 7.848 -2.423 -15.549 1.00 90.94 92 SER A O 1
ATOM 808 N N . TYR A 1 93 ? 6.775 -0.613 -16.381 1.00 90.12 93 TYR A N 1
ATOM 809 C CA . TYR A 1 93 ? 5.620 -1.314 -16.919 1.00 90.12 93 TYR A CA 1
ATOM 810 C C . TYR A 1 93 ? 5.875 -1.792 -18.343 1.00 90.12 93 TYR A C 1
ATOM 812 O O . TYR A 1 93 ? 6.334 -1.020 -19.182 1.00 90.12 93 TYR A O 1
ATOM 820 N N . ARG A 1 94 ? 5.546 -3.055 -18.636 1.00 84.12 94 ARG A N 1
ATOM 821 C CA . ARG A 1 94 ? 5.568 -3.563 -20.021 1.00 84.12 94 ARG A CA 1
ATOM 822 C C . ARG A 1 94 ? 4.242 -3.381 -20.751 1.00 84.12 94 ARG A C 1
ATOM 824 O O . ARG A 1 94 ? 4.236 -3.234 -21.966 1.00 84.12 94 ARG A O 1
ATOM 831 N N . ILE A 1 95 ? 3.138 -3.447 -20.011 1.00 83.19 95 ILE A N 1
ATOM 832 C CA . ILE A 1 95 ? 1.791 -3.581 -20.582 1.00 83.19 95 ILE A CA 1
ATOM 833 C C . ILE A 1 95 ? 1.039 -2.241 -20.564 1.00 83.19 95 ILE A C 1
ATOM 835 O O . ILE A 1 95 ? 0.236 -1.966 -21.453 1.00 83.19 95 ILE A O 1
ATOM 839 N N . TYR A 1 96 ? 1.335 -1.374 -19.593 1.00 85.88 96 TYR A N 1
ATOM 840 C CA . TYR A 1 96 ? 0.702 -0.063 -19.457 1.00 85.88 96 TYR A CA 1
ATOM 841 C C . TYR A 1 96 ? 1.286 0.907 -20.488 1.00 85.88 96 TYR A C 1
ATOM 843 O O . TYR A 1 96 ? 2.392 1.415 -20.317 1.00 85.88 96 TYR A O 1
ATOM 851 N N . SER A 1 97 ? 0.547 1.146 -21.571 1.00 87.19 97 SER A N 1
ATOM 852 C CA . SER A 1 97 ? 1.005 1.986 -22.689 1.00 87.19 97 SER A CA 1
ATOM 853 C C . SER A 1 97 ? 0.013 3.086 -23.057 1.00 87.19 97 SER A C 1
ATOM 855 O O . SER A 1 97 ? 0.415 4.141 -23.546 1.00 87.19 97 SER A O 1
ATOM 857 N N . SER A 1 98 ? -1.277 2.884 -22.783 1.00 92.25 98 SER A N 1
ATOM 858 C CA . SER A 1 98 ? -2.318 3.860 -23.089 1.00 92.25 98 SER A CA 1
ATOM 859 C C . SER A 1 98 ? -2.636 4.766 -21.898 1.00 92.25 98 SER A C 1
ATOM 861 O O . SER A 1 98 ? -2.475 4.396 -20.736 1.00 92.25 98 SER A O 1
ATOM 863 N N . ILE A 1 99 ? -3.192 5.948 -22.181 1.00 92.06 99 ILE A N 1
ATOM 864 C CA . ILE A 1 99 ? -3.726 6.860 -21.155 1.00 92.06 99 ILE A CA 1
ATOM 865 C C . ILE A 1 99 ? -4.746 6.136 -20.260 1.00 92.06 99 ILE A C 1
ATOM 867 O O . ILE A 1 99 ? -4.733 6.306 -19.044 1.00 92.06 99 ILE A O 1
ATOM 871 N N . SER A 1 100 ? -5.593 5.278 -20.841 1.00 93.44 100 SER A N 1
ATOM 872 C CA . SER A 1 100 ? -6.575 4.487 -20.088 1.00 93.44 100 SER A CA 1
ATOM 873 C C . SER A 1 100 ? -5.918 3.533 -19.085 1.00 93.44 100 SER A C 1
ATOM 875 O O . SER A 1 100 ? -6.431 3.362 -17.979 1.00 93.44 100 SER A O 1
ATOM 877 N N . ASP A 1 101 ? -4.776 2.935 -19.429 1.00 91.50 101 ASP A N 1
ATOM 878 C CA . ASP A 1 101 ? -4.023 2.065 -18.518 1.00 91.50 101 ASP A CA 1
ATOM 879 C C . ASP A 1 101 ? -3.496 2.853 -17.320 1.00 91.50 101 ASP A C 1
ATOM 881 O O . ASP A 1 101 ? -3.681 2.433 -16.179 1.00 91.50 101 ASP A O 1
ATOM 885 N N . TRP A 1 102 ? -2.934 4.039 -17.559 1.00 92.12 102 TRP A N 1
ATOM 886 C CA . TRP A 1 102 ? -2.463 4.922 -16.491 1.00 92.12 102 TRP A CA 1
ATOM 887 C C . TRP A 1 102 ? -3.601 5.418 -15.594 1.00 92.12 102 TRP A C 1
ATOM 889 O O . TRP A 1 102 ? -3.461 5.431 -14.370 1.00 92.12 102 TRP A O 1
ATOM 899 N N . PHE A 1 103 ? -4.762 5.757 -16.169 1.00 94.31 103 PHE A N 1
ATOM 900 C CA . PHE A 1 103 ? -5.952 6.081 -15.378 1.00 94.31 103 PHE A CA 1
ATOM 901 C C . PHE A 1 103 ? -6.373 4.903 -14.497 1.00 94.31 103 PHE A C 1
ATOM 903 O O . PHE A 1 103 ? -6.615 5.087 -13.305 1.00 94.31 103 PHE A O 1
ATOM 910 N N . ARG A 1 104 ? -6.422 3.686 -15.050 1.00 94.31 104 ARG A N 1
ATOM 911 C CA . ARG A 1 104 ? -6.741 2.475 -14.281 1.00 94.31 104 ARG A CA 1
ATOM 912 C C . ARG A 1 104 ? -5.727 2.236 -13.163 1.00 94.31 104 ARG A C 1
ATOM 914 O O . ARG A 1 104 ? -6.138 1.962 -12.036 1.00 94.31 104 ARG A O 1
ATOM 921 N N . LEU A 1 105 ? -4.435 2.392 -13.441 1.00 93.69 105 LEU A N 1
ATOM 922 C CA . LEU A 1 105 ? -3.366 2.196 -12.466 1.00 93.69 105 LEU A CA 1
ATOM 923 C C . LEU A 1 105 ? -3.498 3.163 -11.276 1.00 93.69 105 LEU A C 1
ATOM 925 O O . LEU A 1 105 ? -3.619 2.729 -10.128 1.00 93.69 105 LEU A O 1
ATOM 929 N N . TYR A 1 106 ? -3.554 4.469 -11.548 1.00 95.50 106 TYR A N 1
ATOM 930 C CA . TYR A 1 106 ? -3.517 5.489 -10.495 1.00 95.50 106 TYR A CA 1
ATOM 931 C C . TYR A 1 106 ? -4.860 5.734 -9.808 1.00 95.50 106 TYR A C 1
ATOM 933 O O . TYR A 1 106 ? -4.879 6.029 -8.614 1.00 95.50 106 TYR A O 1
ATOM 941 N N . PHE A 1 107 ? -5.982 5.617 -10.524 1.00 96.81 107 PHE A N 1
ATOM 942 C CA . PHE A 1 107 ? -7.300 5.913 -9.958 1.00 96.81 107 PHE A CA 1
ATOM 943 C C . PHE A 1 107 ? -8.055 4.688 -9.473 1.00 96.81 107 PHE A C 1
ATOM 945 O O . PHE A 1 107 ? -8.988 4.877 -8.706 1.00 96.81 107 PHE A O 1
ATOM 952 N N . LEU A 1 108 ? -7.691 3.467 -9.879 1.00 96.75 108 LEU A N 1
ATOM 953 C CA . LEU A 1 108 ? -8.383 2.252 -9.438 1.00 96.75 108 LEU A CA 1
ATOM 954 C C . LEU A 1 108 ? -7.440 1.305 -8.704 1.00 96.75 108 LEU A C 1
ATOM 956 O O . LEU A 1 108 ? -7.670 1.023 -7.530 1.00 96.75 108 LEU A O 1
ATOM 960 N N . ILE A 1 109 ? -6.373 0.847 -9.360 1.00 95.62 109 ILE A N 1
ATOM 961 C CA . ILE A 1 109 ? -5.500 -0.208 -8.834 1.00 95.62 109 ILE A CA 1
ATOM 962 C C . ILE A 1 109 ? -4.811 0.233 -7.540 1.00 95.62 109 ILE A C 1
ATOM 964 O O . ILE A 1 109 ? -4.978 -0.434 -6.519 1.00 95.62 109 ILE A O 1
ATOM 968 N N . TYR A 1 110 ? -4.081 1.354 -7.532 1.00 95.38 110 TYR A N 1
ATOM 969 C CA . TYR A 1 110 ? -3.370 1.778 -6.318 1.00 95.38 110 TYR A CA 1
ATOM 970 C C . TYR A 1 110 ? -4.275 2.146 -5.153 1.00 95.38 110 TYR A C 1
ATOM 972 O O . TYR A 1 110 ? -3.992 1.697 -4.040 1.00 95.38 110 TYR A O 1
ATOM 980 N N . PRO A 1 111 ? -5.368 2.906 -5.346 1.00 97.12 111 PRO A N 1
ATOM 981 C CA . PRO A 1 111 ? -6.282 3.168 -4.251 1.00 97.12 111 PRO A CA 1
ATOM 982 C C . PRO A 1 111 ? -6.893 1.882 -3.706 1.00 97.12 111 PRO A C 1
ATOM 984 O O . PRO A 1 111 ? -6.893 1.697 -2.495 1.00 97.12 111 PRO A O 1
ATOM 987 N N . LEU A 1 112 ? -7.352 0.960 -4.562 1.00 97.31 112 LEU A N 1
ATOM 988 C CA . LEU A 1 112 ? -7.910 -0.318 -4.107 1.00 97.31 112 LEU A CA 1
ATOM 989 C C . LEU A 1 112 ? -6.868 -1.176 -3.380 1.00 97.31 112 LEU A C 1
ATOM 991 O O . LEU A 1 112 ? -7.184 -1.717 -2.324 1.00 97.31 112 LEU A O 1
ATOM 995 N N . GLY A 1 113 ? -5.629 -1.234 -3.877 1.00 95.94 113 GLY A N 1
ATOM 996 C CA . GLY A 1 113 ? -4.516 -1.896 -3.193 1.00 95.94 113 GLY A CA 1
ATOM 997 C C . GLY A 1 113 ? -4.213 -1.272 -1.826 1.00 95.94 113 GLY A C 1
ATOM 998 O O . GLY A 1 113 ? -4.013 -1.972 -0.837 1.00 95.94 113 GLY A O 1
ATOM 999 N N . GLY A 1 114 ? -4.257 0.057 -1.722 1.00 95.88 114 GLY A N 1
ATOM 1000 C CA . GLY A 1 114 ? -4.098 0.745 -0.442 1.00 95.88 114 GLY A CA 1
ATOM 1001 C C . GLY A 1 114 ? -5.241 0.465 0.534 1.00 95.88 114 GLY A C 1
ATOM 1002 O O . GLY A 1 114 ? -5.005 0.220 1.718 1.00 95.88 114 GLY A O 1
ATOM 1003 N N . LEU A 1 115 ? -6.484 0.433 0.044 1.00 97.25 115 LEU A N 1
ATOM 1004 C CA . LEU A 1 115 ? -7.630 0.037 0.859 1.00 97.25 115 LEU A CA 1
ATOM 1005 C C . LEU A 1 115 ? -7.508 -1.424 1.316 1.00 97.25 115 LEU A C 1
ATOM 1007 O O . LEU A 1 115 ? -7.763 -1.700 2.487 1.00 97.25 115 LEU A O 1
ATOM 1011 N N . SER A 1 116 ? -7.089 -2.352 0.447 1.00 96.50 116 SER A N 1
ATOM 1012 C CA . SER A 1 116 ? -6.911 -3.758 0.829 1.00 96.50 116 SER A CA 1
ATOM 1013 C C . SER A 1 116 ? -5.823 -3.946 1.880 1.00 96.50 116 SER A C 1
ATOM 1015 O O . SER A 1 116 ? -6.005 -4.753 2.786 1.00 96.50 116 SER A O 1
ATOM 1017 N N . VAL A 1 117 ? -4.735 -3.170 1.824 1.00 95.56 117 VAL A N 1
ATOM 1018 C CA . VAL A 1 117 ? -3.691 -3.170 2.864 1.00 95.56 117 VAL A CA 1
ATOM 1019 C C . VAL A 1 117 ? -4.257 -2.736 4.216 1.00 95.56 117 VAL A C 1
ATOM 1021 O O . VAL A 1 117 ? -4.003 -3.394 5.223 1.00 95.56 117 VAL A O 1
ATOM 1024 N N . VAL A 1 118 ? -5.069 -1.673 4.261 1.00 95.38 118 VAL A N 1
ATOM 1025 C CA . VAL A 1 118 ? -5.742 -1.265 5.509 1.00 95.38 118 VAL A CA 1
ATOM 1026 C C . VAL A 1 118 ? -6.645 -2.377 6.027 1.00 95.38 118 VAL A C 1
ATOM 1028 O O . VAL A 1 118 ? -6.616 -2.693 7.214 1.00 95.38 118 VAL A O 1
ATOM 1031 N N . GLU A 1 119 ? -7.434 -3.001 5.159 1.00 96.38 119 GLU A N 1
ATOM 1032 C CA . GLU A 1 119 ? -8.294 -4.105 5.578 1.00 96.38 119 GLU A CA 1
ATOM 1033 C C . GLU A 1 119 ? -7.491 -5.321 6.057 1.00 96.38 119 GLU A C 1
ATOM 1035 O O . GLU A 1 119 ? -7.886 -5.976 7.022 1.00 96.38 119 GLU A O 1
ATOM 1040 N N . LEU A 1 120 ? -6.328 -5.594 5.466 1.00 96.44 120 LEU A N 1
ATOM 1041 C CA . LEU A 1 120 ? -5.437 -6.655 5.927 1.00 96.44 120 LEU A CA 1
ATOM 1042 C C . LEU A 1 120 ? -4.899 -6.360 7.334 1.00 96.44 120 LEU A C 1
ATOM 1044 O O . LEU A 1 120 ? -4.917 -7.247 8.189 1.00 96.44 120 LEU A O 1
ATOM 1048 N N . ILE A 1 121 ? -4.532 -5.106 7.621 1.00 94.75 121 ILE A N 1
ATOM 1049 C CA . ILE A 1 121 ? -4.148 -4.663 8.972 1.00 94.75 121 ILE A CA 1
ATOM 1050 C C . ILE A 1 121 ? -5.283 -4.928 9.969 1.00 94.75 121 ILE A C 1
ATOM 1052 O O . ILE A 1 121 ? -5.044 -5.499 11.033 1.00 94.75 121 ILE A O 1
ATOM 1056 N N . TYR A 1 122 ? -6.522 -4.542 9.643 1.00 94.19 122 TYR A N 1
ATOM 1057 C CA . TYR A 1 122 ? -7.676 -4.773 10.522 1.00 94.19 122 TYR A CA 1
ATOM 1058 C C . TYR A 1 122 ? -7.981 -6.262 10.714 1.00 94.19 122 TYR A C 1
ATOM 1060 O O . TYR A 1 122 ? -8.321 -6.680 11.823 1.00 94.19 122 TYR A O 1
ATOM 1068 N N . PHE A 1 123 ? -7.820 -7.064 9.662 1.00 95.00 123 PHE A N 1
ATOM 1069 C CA . PHE A 1 123 ? -8.011 -8.507 9.723 1.00 95.00 123 PHE A CA 1
ATOM 1070 C C . PHE A 1 123 ? -6.985 -9.159 10.660 1.00 95.00 123 PHE A C 1
ATOM 1072 O O . PHE A 1 123 ? -7.372 -9.859 11.600 1.00 95.00 123 PHE A O 1
ATOM 1079 N N . LEU A 1 124 ? -5.694 -8.854 10.488 1.00 95.06 124 LEU A N 1
ATOM 1080 C CA . LEU A 1 124 ? -4.616 -9.347 11.353 1.00 95.06 124 LEU A CA 1
ATOM 1081 C C . LEU A 1 124 ? -4.760 -8.846 12.796 1.00 95.06 124 LEU A C 1
ATOM 1083 O O . LEU A 1 124 ? -4.597 -9.626 13.735 1.00 95.06 124 LEU A O 1
ATOM 1087 N N . ALA A 1 125 ? -5.147 -7.582 12.989 1.00 91.81 125 ALA A N 1
ATOM 1088 C CA . ALA A 1 125 ? -5.464 -7.051 14.312 1.00 91.81 125 ALA A CA 1
ATOM 1089 C C . ALA A 1 125 ? -6.580 -7.864 14.981 1.00 91.81 125 ALA A C 1
ATOM 1091 O O . ALA A 1 125 ? -6.465 -8.222 16.151 1.00 91.81 125 ALA A O 1
ATOM 1092 N N . SER A 1 126 ? -7.626 -8.231 14.234 1.00 90.94 126 SER A N 1
ATOM 1093 C CA . SER A 1 126 ? -8.721 -9.044 14.767 1.00 90.94 126 SER A CA 1
ATOM 1094 C C . SER A 1 126 ? -8.277 -10.454 15.182 1.00 90.94 126 SER A C 1
ATOM 1096 O O . SER A 1 126 ? -8.752 -10.948 16.207 1.00 90.94 126 SER A O 1
ATOM 1098 N N . ILE A 1 127 ? -7.331 -11.064 14.453 1.00 91.81 127 ILE A N 1
ATOM 1099 C CA . ILE A 1 127 ? -6.734 -12.365 14.798 1.00 91.81 127 ILE A CA 1
ATOM 1100 C C . ILE A 1 127 ? -5.949 -12.265 16.109 1.00 91.81 127 ILE A C 1
ATOM 1102 O O . ILE A 1 127 ? -6.109 -13.107 16.992 1.00 91.81 127 ILE A O 1
ATOM 1106 N N . LEU A 1 128 ? -5.164 -11.198 16.277 1.00 89.88 128 LEU A N 1
ATOM 1107 C CA . LEU A 1 128 ? -4.398 -10.941 17.501 1.00 89.88 128 LEU A CA 1
ATOM 1108 C C . LEU A 1 128 ? -5.241 -10.345 18.642 1.00 89.88 128 LEU A C 1
ATOM 1110 O O . LEU A 1 128 ? -4.698 -9.999 19.688 1.00 89.88 128 LEU A O 1
ATOM 1114 N N . LYS A 1 129 ? -6.567 -10.232 18.466 1.00 88.44 129 LYS A N 1
ATOM 1115 C CA . LYS A 1 129 ? -7.506 -9.602 19.417 1.00 88.44 129 LYS A CA 1
ATOM 1116 C C . LYS A 1 129 ? -7.146 -8.147 19.761 1.00 88.44 129 LYS A C 1
ATOM 1118 O O . LYS A 1 129 ? -7.516 -7.638 20.819 1.00 88.44 129 LYS A O 1
ATOM 1123 N N . GLU A 1 130 ? -6.484 -7.462 18.837 1.00 85.62 130 GLU A N 1
ATOM 1124 C CA . GLU A 1 130 ? -6.151 -6.046 18.906 1.00 85.62 130 GLU A CA 1
ATOM 1125 C C . GLU A 1 130 ? -7.241 -5.164 18.299 1.00 85.62 130 GLU A C 1
ATOM 1127 O O . GLU A 1 130 ? -8.023 -5.571 17.436 1.00 85.62 130 GLU A O 1
ATOM 1132 N N . LYS A 1 131 ? -7.267 -3.903 18.736 1.00 82.69 131 LYS A N 1
ATOM 1133 C CA . LYS A 1 131 ? -8.109 -2.865 18.137 1.00 82.69 131 LYS A CA 1
ATOM 1134 C C . LYS A 1 131 ? -7.235 -1.785 17.514 1.00 82.69 131 LYS A C 1
ATOM 1136 O O . LYS A 1 131 ? -6.341 -1.249 18.165 1.00 82.69 131 LYS A O 1
ATOM 1141 N N . VAL A 1 132 ? -7.553 -1.414 16.277 1.00 78.62 132 VAL A N 1
ATOM 1142 C CA . VAL A 1 132 ? -6.970 -0.252 15.594 1.00 78.62 132 VAL A CA 1
ATOM 1143 C C . VAL A 1 132 ? -7.692 1.010 16.068 1.00 78.62 132 VAL A C 1
ATOM 1145 O O . VAL A 1 132 ? -8.607 1.510 15.416 1.00 78.62 132 VAL A O 1
ATOM 1148 N N . VAL A 1 133 ? -7.348 1.475 17.266 1.00 73.38 133 VAL A N 1
ATOM 1149 C CA . VAL A 1 133 ? -7.975 2.634 17.919 1.00 73.38 133 VAL A CA 1
ATOM 1150 C C . VAL A 1 133 ? -6.916 3.531 18.525 1.00 73.38 133 VAL A C 1
ATOM 1152 O O . VAL A 1 133 ? -5.922 3.026 19.020 1.00 73.38 133 VAL A O 1
ATOM 1155 N N . LEU A 1 134 ? -7.171 4.840 18.537 1.00 66.81 134 LEU A N 1
ATOM 1156 C CA . LEU A 1 134 ? -6.316 5.833 19.187 1.00 66.81 134 LEU A CA 1
ATOM 1157 C C . LEU A 1 134 ? -6.421 5.735 20.709 1.00 66.81 134 LEU A C 1
ATOM 1159 O O . LEU A 1 134 ? -7.528 5.786 21.253 1.00 66.81 134 LEU A O 1
ATOM 1163 N N . ILE A 1 135 ? -5.278 5.645 21.385 1.00 64.25 135 ILE A N 1
ATOM 1164 C CA . ILE A 1 135 ? -5.229 5.405 22.839 1.00 64.25 135 ILE A CA 1
ATOM 1165 C C . ILE A 1 135 ? -4.885 6.649 23.632 1.00 64.25 135 ILE A C 1
ATOM 1167 O O . ILE A 1 135 ? -5.432 6.848 24.710 1.00 64.25 135 ILE A O 1
ATOM 1171 N N . HIS A 1 136 ? -4.022 7.503 23.095 1.00 62.88 136 HIS A N 1
ATOM 1172 C CA . HIS A 1 136 ? -3.630 8.728 23.768 1.00 62.88 136 HIS A CA 1
ATOM 1173 C C . HIS A 1 136 ? -4.247 9.936 23.053 1.00 62.88 136 HIS A C 1
ATOM 1175 O O . HIS A 1 136 ? -4.076 10.111 21.846 1.00 62.88 136 HIS A O 1
ATOM 1181 N N . ASP A 1 137 ? -4.973 10.771 23.796 1.00 57.28 137 ASP A N 1
ATOM 1182 C CA . ASP A 1 137 ? -5.515 12.041 23.293 1.00 57.28 137 ASP A CA 1
ATOM 1183 C C . ASP A 1 137 ? -4.433 13.135 23.209 1.00 57.28 137 ASP A C 1
ATOM 1185 O O . ASP A 1 137 ? -4.448 13.971 22.301 1.00 57.28 137 ASP A O 1
ATOM 1189 N N . ASP A 1 138 ? -3.403 13.045 24.058 1.00 57.44 138 ASP A N 1
ATOM 1190 C CA . ASP A 1 138 ? -2.301 14.015 24.152 1.00 57.44 138 ASP A CA 1
ATOM 1191 C C . ASP A 1 138 ? -1.154 13.794 23.154 1.00 57.44 138 ASP A C 1
ATOM 1193 O O . ASP A 1 138 ? -0.106 14.443 23.232 1.00 57.44 138 ASP A O 1
ATOM 1197 N N . VAL A 1 139 ? -1.335 12.928 22.147 1.00 58.34 139 VAL A N 1
ATOM 1198 C CA . VAL A 1 139 ? -0.294 12.641 21.135 1.00 58.34 139 VAL A CA 1
ATOM 1199 C C . VAL A 1 139 ? 0.176 13.904 20.417 1.00 58.34 139 VAL A C 1
ATOM 1201 O O . VAL A 1 139 ? 1.325 13.981 19.988 1.00 58.34 139 VAL A O 1
ATOM 1204 N N . LYS A 1 140 ? -0.670 14.937 20.341 1.00 57.88 140 LYS A N 1
ATOM 1205 C CA . LYS A 1 140 ? -0.305 16.225 19.740 1.00 57.88 140 LYS A CA 1
ATOM 1206 C C . LYS A 1 140 ? 0.868 16.911 20.447 1.00 57.88 140 LYS A C 1
ATOM 1208 O O . LYS A 1 140 ? 1.678 17.526 19.755 1.00 57.88 140 LYS A O 1
ATOM 1213 N N . ASN A 1 141 ? 0.997 16.759 21.767 1.00 56.78 141 ASN A N 1
ATOM 1214 C CA . ASN A 1 141 ? 1.979 17.480 22.587 1.00 56.78 141 ASN A CA 1
ATOM 1215 C C . ASN A 1 141 ? 3.281 16.700 22.840 1.00 56.78 141 ASN A C 1
ATOM 1217 O O . ASN A 1 141 ? 4.251 17.268 23.339 1.00 56.78 141 ASN A O 1
ATOM 1221 N N . LEU A 1 142 ? 3.344 15.426 22.450 1.00 65.62 142 LEU A N 1
ATOM 1222 C CA . LEU A 1 142 ? 4.529 14.586 22.614 1.00 65.62 142 LEU A CA 1
ATOM 1223 C C . LEU A 1 142 ? 5.675 15.018 21.681 1.00 65.62 142 LEU A C 1
ATOM 1225 O O . LEU A 1 142 ? 5.485 15.200 20.477 1.00 65.62 142 LEU A O 1
ATOM 1229 N N . PHE A 1 143 ? 6.896 15.109 22.225 1.00 67.31 143 PHE A N 1
ATOM 1230 C CA . PHE A 1 143 ? 8.123 15.435 21.479 1.00 67.31 143 PHE A CA 1
ATOM 1231 C C . PHE A 1 143 ? 8.300 14.565 20.225 1.00 67.31 143 PHE A C 1
ATOM 1233 O O . PHE A 1 143 ? 8.629 15.073 19.158 1.00 67.31 143 PHE A O 1
ATOM 1240 N N . VAL A 1 144 ? 7.978 13.270 20.315 1.00 67.00 144 VAL A N 1
ATOM 1241 C CA . VAL A 1 144 ? 8.055 12.339 19.177 1.00 67.00 144 VAL A CA 1
ATOM 1242 C C . VAL A 1 144 ? 7.080 12.710 18.054 1.00 67.00 144 VAL A C 1
ATOM 1244 O O . VAL A 1 144 ? 7.399 12.544 16.878 1.00 67.00 144 VAL A O 1
ATOM 1247 N N . ASN A 1 145 ? 5.909 13.272 18.369 1.00 70.19 145 ASN A N 1
ATOM 1248 C CA . ASN A 1 145 ? 4.985 13.755 17.345 1.00 70.19 145 ASN A CA 1
ATOM 1249 C C . ASN A 1 145 ? 5.541 14.997 16.627 1.00 70.19 145 ASN A C 1
ATOM 1251 O O . ASN A 1 145 ? 5.449 15.080 15.404 1.00 70.19 145 ASN A O 1
ATOM 1255 N N . LYS A 1 146 ? 6.182 15.919 17.359 1.00 73.75 146 LYS A N 1
ATOM 1256 C CA . LYS A 1 146 ? 6.889 17.065 16.761 1.00 73.75 146 LYS A CA 1
ATOM 1257 C C . LYS A 1 146 ? 8.060 16.606 15.887 1.00 73.75 146 LYS A C 1
ATOM 1259 O O . LYS A 1 146 ? 8.154 17.033 14.741 1.00 73.75 146 LYS A O 1
ATOM 1264 N N . LEU A 1 147 ? 8.892 15.690 16.386 1.00 73.44 147 LEU A N 1
ATOM 1265 C CA . LEU A 1 147 ? 10.040 15.148 15.654 1.00 73.44 147 LEU A CA 1
ATOM 1266 C C . LEU A 1 147 ? 9.604 14.453 14.361 1.00 73.44 147 LEU A C 1
ATOM 1268 O O . LEU A 1 147 ? 10.178 14.697 13.309 1.00 73.44 147 LEU A O 1
ATOM 1272 N N . THR A 1 148 ? 8.546 13.645 14.421 1.00 73.69 148 THR A N 1
ATOM 1273 C CA . THR A 1 148 ? 8.022 12.952 13.234 1.00 73.69 148 THR A CA 1
ATOM 1274 C C . THR A 1 148 ? 7.430 13.914 12.206 1.00 73.69 148 THR A C 1
ATOM 1276 O O . THR A 1 148 ? 7.632 13.715 11.015 1.00 73.69 148 THR A O 1
ATOM 1279 N N . HIS A 1 149 ? 6.767 14.992 12.641 1.00 77.12 149 HIS A N 1
ATOM 1280 C CA . HIS A 1 149 ? 6.346 16.064 11.734 1.00 77.12 149 HIS A CA 1
ATOM 1281 C C . HIS A 1 149 ? 7.536 16.763 11.070 1.00 77.12 149 HIS A C 1
ATOM 1283 O O . HIS A 1 149 ? 7.501 17.002 9.867 1.00 77.12 149 HIS A O 1
ATOM 1289 N N . VAL A 1 150 ? 8.599 17.056 11.823 1.00 79.62 150 VAL A N 1
ATOM 1290 C CA . VAL A 1 150 ? 9.833 17.622 11.259 1.00 79.62 150 VAL A CA 1
ATOM 1291 C C . VAL A 1 150 ? 10.439 16.662 10.237 1.00 79.62 150 VAL A C 1
ATOM 1293 O O . VAL A 1 150 ? 10.765 17.085 9.132 1.00 79.62 150 VAL A O 1
ATOM 1296 N N . THR A 1 151 ? 10.523 15.366 10.545 1.00 76.69 151 THR A N 1
ATOM 1297 C CA . THR A 1 151 ? 11.066 14.380 9.602 1.00 76.69 151 THR A CA 1
ATOM 1298 C C . THR A 1 151 ? 10.182 14.158 8.382 1.00 76.69 151 THR A C 1
ATOM 1300 O O . THR A 1 151 ? 10.713 13.897 7.311 1.00 76.69 151 THR A O 1
ATOM 1303 N N . ASP A 1 152 ? 8.859 14.296 8.505 1.00 80.25 152 ASP A N 1
ATOM 1304 C CA . ASP A 1 152 ? 7.951 14.286 7.353 1.00 80.25 152 ASP A CA 1
ATOM 1305 C C . ASP A 1 152 ? 8.246 15.457 6.415 1.00 80.25 152 ASP A C 1
ATOM 1307 O O . ASP A 1 152 ? 8.384 15.266 5.209 1.00 80.25 152 ASP A O 1
ATOM 1311 N N . THR A 1 153 ? 8.377 16.664 6.973 1.00 82.06 153 THR A N 1
ATOM 1312 C CA . THR A 1 153 ? 8.713 17.867 6.206 1.00 82.06 153 THR A CA 1
ATOM 1313 C C . THR A 1 153 ? 10.077 17.721 5.540 1.00 82.06 153 THR A C 1
ATOM 1315 O O . THR A 1 153 ? 10.202 17.995 4.350 1.00 82.06 153 THR A O 1
ATOM 1318 N N . ILE A 1 154 ? 11.083 17.234 6.273 1.00 81.25 154 ILE A N 1
ATOM 1319 C CA . ILE A 1 154 ? 12.420 16.967 5.728 1.00 81.25 154 ILE A CA 1
ATOM 1320 C C . ILE A 1 154 ? 12.343 15.939 4.596 1.00 81.25 154 ILE A C 1
ATOM 1322 O O . ILE A 1 154 ? 12.915 16.180 3.540 1.00 81.25 154 ILE A O 1
ATOM 1326 N N . LEU A 1 155 ? 11.610 14.833 4.767 1.00 81.50 155 LEU A N 1
ATOM 1327 C CA . LEU A 1 155 ? 11.451 13.817 3.724 1.00 81.50 155 LEU A CA 1
ATOM 1328 C C . LEU A 1 155 ? 10.833 14.419 2.454 1.00 81.50 155 LEU A C 1
ATOM 1330 O O . LEU A 1 155 ? 11.340 14.182 1.361 1.00 81.50 155 LEU A O 1
ATOM 1334 N N . VAL A 1 156 ? 9.779 15.228 2.587 1.00 81.44 156 VAL A N 1
ATOM 1335 C CA . VAL A 1 156 ? 9.142 15.904 1.445 1.00 81.44 156 VAL A CA 1
ATOM 1336 C C . VAL A 1 156 ? 10.108 16.874 0.764 1.00 81.44 156 VAL A C 1
ATOM 1338 O O . VAL A 1 156 ? 10.230 16.847 -0.460 1.00 81.44 156 VAL A O 1
ATOM 1341 N N . LEU A 1 157 ? 10.826 17.699 1.531 1.00 85.25 157 LEU A N 1
ATOM 1342 C CA . LEU A 1 157 ? 11.820 18.630 0.988 1.00 85.25 157 LEU A CA 1
ATOM 1343 C C . LEU A 1 157 ? 12.946 17.894 0.261 1.00 85.25 157 LEU A C 1
ATOM 1345 O O . LEU A 1 157 ? 13.360 18.325 -0.813 1.00 85.25 157 LEU A O 1
ATOM 1349 N N . ILE A 1 158 ? 13.403 16.768 0.806 1.00 84.00 158 ILE A N 1
ATOM 1350 C CA . ILE A 1 158 ? 14.407 15.914 0.173 1.00 84.00 158 ILE A CA 1
ATOM 1351 C C . ILE A 1 158 ? 13.867 15.340 -1.133 1.00 84.00 158 ILE A C 1
ATOM 1353 O O . ILE A 1 158 ? 14.557 15.448 -2.140 1.00 84.00 158 ILE A O 1
ATOM 1357 N N . ILE A 1 159 ? 12.638 14.812 -1.161 1.00 82.38 159 ILE A N 1
ATOM 1358 C CA . ILE A 1 159 ? 12.016 14.305 -2.395 1.00 82.38 159 ILE A CA 1
ATOM 1359 C C . ILE A 1 159 ? 11.968 15.398 -3.468 1.00 82.38 159 ILE A C 1
ATOM 1361 O O . ILE A 1 159 ? 12.412 15.170 -4.592 1.00 82.38 159 ILE A O 1
ATOM 1365 N N . LEU A 1 160 ? 11.483 16.593 -3.121 1.00 83.31 160 LEU A N 1
ATOM 1366 C CA . LEU A 1 160 ? 11.384 17.718 -4.056 1.00 83.31 160 LEU A CA 1
ATOM 1367 C C . LEU A 1 160 ? 12.758 18.171 -4.557 1.00 83.31 160 LEU A C 1
ATOM 1369 O O . LEU A 1 160 ? 12.953 18.335 -5.759 1.00 83.31 160 LEU A O 1
ATOM 1373 N N . THR A 1 161 ? 13.724 18.319 -3.650 1.00 84.31 161 THR A N 1
ATOM 1374 C CA . THR A 1 161 ? 15.102 18.698 -3.996 1.00 84.31 161 THR A CA 1
ATOM 1375 C C . THR A 1 161 ? 15.728 17.653 -4.914 1.00 84.31 161 THR A C 1
ATOM 1377 O O . THR A 1 161 ? 16.357 17.998 -5.910 1.00 84.31 161 THR A O 1
ATOM 1380 N N . CYS A 1 162 ? 15.497 16.371 -4.630 1.00 83.00 162 CYS A N 1
ATOM 1381 C CA . CYS A 1 162 ? 16.001 15.275 -5.440 1.00 83.00 162 CYS A CA 1
ATOM 1382 C C . CYS A 1 162 ? 15.431 15.279 -6.860 1.00 83.00 162 CYS A C 1
ATOM 1384 O O . CYS A 1 162 ? 16.167 15.048 -7.816 1.00 83.00 162 CYS A O 1
ATOM 1386 N N . LEU A 1 163 ? 14.143 15.587 -7.017 1.00 81.06 163 LEU A N 1
ATOM 1387 C CA . LEU A 1 163 ? 13.522 15.717 -8.338 1.00 81.06 163 LEU A CA 1
ATOM 1388 C C . LEU A 1 163 ? 14.116 16.874 -9.134 1.00 81.06 163 LEU A C 1
ATOM 1390 O O . LEU A 1 163 ? 14.426 16.707 -10.310 1.00 81.06 163 LEU A O 1
ATOM 1394 N N . ILE A 1 164 ? 14.302 18.028 -8.490 1.00 83.38 164 ILE A N 1
ATOM 1395 C CA . ILE A 1 164 ? 14.909 19.205 -9.119 1.00 83.38 164 ILE A CA 1
ATOM 1396 C C . ILE A 1 164 ? 16.325 18.859 -9.588 1.00 83.38 164 ILE A C 1
ATOM 1398 O O . ILE A 1 164 ? 16.622 18.972 -10.774 1.00 83.38 164 ILE A O 1
ATOM 1402 N N . LEU A 1 165 ? 17.179 18.369 -8.688 1.00 84.88 165 LEU A N 1
ATOM 1403 C CA . LEU A 1 165 ? 18.567 18.027 -9.005 1.00 84.88 165 LEU A CA 1
ATOM 1404 C C . LEU A 1 165 ? 18.678 16.966 -10.107 1.00 84.88 165 LEU A C 1
ATOM 1406 O O . LEU A 1 165 ? 19.547 17.087 -10.973 1.00 84.88 165 LEU A O 1
ATOM 1410 N N . LYS A 1 166 ? 17.786 15.964 -10.106 1.00 81.38 166 LYS A N 1
ATOM 1411 C CA . LYS A 1 166 ? 17.731 14.948 -11.162 1.00 81.38 166 LYS A CA 1
ATOM 1412 C C . LYS A 1 166 ? 17.340 15.550 -12.513 1.00 81.38 166 LYS A C 1
ATOM 1414 O O . LYS A 1 166 ? 18.001 15.262 -13.501 1.00 81.38 166 LYS A O 1
ATOM 1419 N N . ASN A 1 167 ? 16.334 16.426 -12.556 1.00 82.62 167 ASN A N 1
ATOM 1420 C CA . ASN A 1 167 ? 15.894 17.078 -13.796 1.00 82.62 167 ASN A CA 1
ATOM 1421 C C . ASN A 1 167 ? 16.962 17.994 -14.416 1.00 82.62 167 ASN A C 1
ATOM 1423 O O . ASN A 1 167 ? 16.961 18.193 -15.627 1.00 82.62 167 ASN A O 1
ATOM 1427 N N . PHE A 1 168 ? 17.879 18.535 -13.610 1.00 86.06 168 PHE A N 1
ATOM 1428 C CA . PHE A 1 168 ? 19.002 19.343 -14.094 1.00 86.06 168 PHE A CA 1
ATOM 1429 C C . PHE A 1 168 ? 20.288 18.533 -14.344 1.00 86.06 168 PHE A C 1
ATOM 1431 O O . PHE A 1 168 ? 21.316 19.129 -14.655 1.00 86.06 168 PHE A O 1
ATOM 1438 N N . ASN A 1 169 ? 20.263 17.199 -14.207 1.00 83.19 169 ASN A N 1
ATOM 1439 C CA . ASN A 1 169 ? 21.446 16.329 -14.303 1.00 83.19 169 ASN A CA 1
ATOM 1440 C C . ASN A 1 169 ? 22.614 16.773 -13.396 1.00 83.19 169 ASN A C 1
ATOM 1442 O O . ASN A 1 169 ? 23.782 16.563 -13.718 1.00 83.19 169 ASN A O 1
ATOM 1446 N N . LEU A 1 170 ? 22.310 17.404 -12.256 1.00 80.00 170 LEU A N 1
ATOM 1447 C CA . LEU A 1 170 ? 23.322 17.982 -11.362 1.00 80.00 170 LEU A CA 1
ATOM 1448 C C . LEU A 1 170 ? 23.935 16.948 -10.410 1.00 80.00 170 LEU A C 1
ATOM 1450 O O . LEU A 1 170 ? 24.960 17.220 -9.788 1.00 80.00 170 LEU A O 1
ATOM 1454 N N . PHE A 1 171 ? 23.304 15.779 -10.251 1.00 75.38 171 PHE A N 1
ATOM 1455 C CA . PHE A 1 171 ? 23.741 14.769 -9.291 1.00 75.38 171 PHE A CA 1
ATOM 1456 C C . PHE A 1 171 ? 23.333 13.354 -9.721 1.00 75.38 171 PHE A C 1
ATOM 1458 O O . PHE A 1 171 ? 22.150 13.015 -9.723 1.00 75.38 171 PHE A O 1
ATOM 1465 N N . ASN A 1 172 ? 24.313 12.500 -10.027 1.00 69.69 172 ASN A N 1
ATOM 1466 C CA . ASN A 1 172 ? 24.048 11.136 -10.508 1.00 69.69 172 ASN A CA 1
ATOM 1467 C C . ASN A 1 172 ? 23.653 10.163 -9.380 1.00 69.69 172 ASN A C 1
ATOM 1469 O O . ASN A 1 172 ? 22.897 9.226 -9.607 1.00 69.69 172 ASN A O 1
ATOM 1473 N N . ASN A 1 173 ? 24.071 10.425 -8.135 1.00 76.06 173 ASN A N 1
ATOM 1474 C CA . ASN A 1 173 ? 23.908 9.490 -7.010 1.00 76.06 173 ASN A CA 1
ATOM 1475 C C . ASN A 1 173 ? 22.766 9.858 -6.053 1.00 76.06 173 ASN A C 1
ATOM 1477 O O . ASN A 1 173 ? 22.829 9.602 -4.849 1.00 76.06 173 ASN A O 1
ATOM 1481 N N . ILE A 1 174 ? 21.700 10.467 -6.573 1.00 73.31 174 ILE A N 1
ATOM 1482 C CA . ILE A 1 174 ? 20.595 10.979 -5.751 1.00 73.31 174 ILE A CA 1
ATOM 1483 C C . ILE A 1 174 ? 19.857 9.886 -4.961 1.00 73.31 174 ILE A C 1
ATOM 1485 O O . ILE A 1 174 ? 19.266 10.138 -3.912 1.00 73.31 174 ILE A O 1
ATOM 1489 N N . 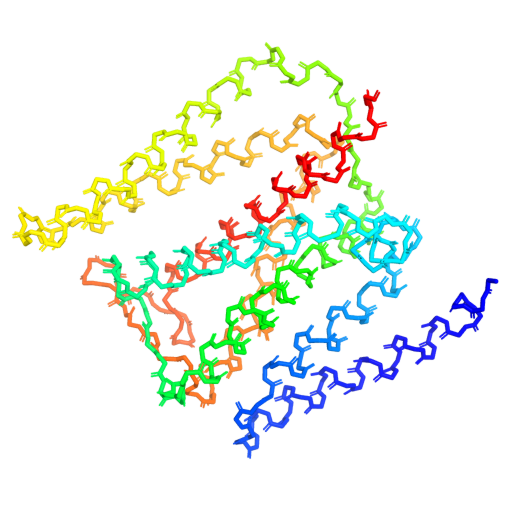GLN A 1 175 ? 19.954 8.647 -5.443 1.00 73.75 175 GLN A N 1
ATOM 1490 C CA . GLN A 1 175 ? 19.373 7.456 -4.832 1.00 73.75 175 GLN A CA 1
ATOM 1491 C C . GLN A 1 175 ? 19.942 7.183 -3.430 1.00 73.75 175 GLN A C 1
ATOM 1493 O O . GLN A 1 175 ? 19.210 6.719 -2.559 1.00 73.75 175 GLN A O 1
ATOM 1498 N N . ILE A 1 176 ? 21.204 7.548 -3.162 1.00 77.75 176 ILE A N 1
ATOM 1499 C CA . ILE A 1 176 ? 21.851 7.334 -1.854 1.00 77.75 176 ILE A CA 1
ATOM 1500 C C . ILE A 1 176 ? 21.138 8.121 -0.747 1.00 77.75 176 ILE A C 1
ATOM 1502 O O . ILE A 1 176 ? 20.946 7.613 0.357 1.00 77.75 176 ILE A O 1
ATOM 1506 N N . ILE A 1 177 ? 20.688 9.344 -1.045 1.00 78.00 177 ILE A N 1
ATOM 1507 C CA . ILE A 1 177 ? 19.974 10.182 -0.073 1.00 78.00 177 ILE A CA 1
ATOM 1508 C C . ILE A 1 177 ? 18.670 9.492 0.348 1.00 78.00 177 ILE A C 1
ATOM 1510 O O . ILE A 1 177 ? 18.368 9.407 1.539 1.00 78.00 177 ILE A O 1
ATOM 1514 N N . PHE A 1 178 ? 17.938 8.918 -0.609 1.00 73.62 178 PHE A N 1
ATOM 1515 C CA . PHE A 1 178 ? 16.747 8.121 -0.320 1.00 73.62 178 PHE A CA 1
ATOM 1516 C C . PHE A 1 178 ? 17.063 6.908 0.548 1.00 73.62 178 PHE A C 1
ATOM 1518 O O . PHE A 1 178 ? 16.358 6.662 1.523 1.00 73.62 178 PHE A O 1
ATOM 1525 N N . MET A 1 179 ? 18.148 6.194 0.257 1.00 72.75 179 MET A N 1
ATOM 1526 C CA . MET A 1 179 ? 18.551 5.014 1.024 1.00 72.75 179 MET A CA 1
ATOM 1527 C C . MET A 1 179 ? 18.870 5.316 2.494 1.00 72.75 179 MET A C 1
ATOM 1529 O O . MET A 1 179 ? 18.715 4.431 3.328 1.00 72.75 179 MET A O 1
ATOM 1533 N N . ILE A 1 180 ? 19.285 6.540 2.830 1.00 77.81 180 ILE A N 1
ATOM 1534 C CA . ILE A 1 180 ? 19.563 6.947 4.217 1.00 77.81 180 ILE A CA 1
ATOM 1535 C C . ILE A 1 180 ? 18.294 7.463 4.899 1.00 77.81 180 ILE A C 1
ATOM 1537 O O . ILE A 1 180 ? 17.969 7.076 6.023 1.00 77.81 180 ILE A O 1
ATOM 1541 N N . VAL A 1 181 ? 17.556 8.342 4.224 1.00 77.44 181 VAL A N 1
ATOM 1542 C CA . VAL A 1 181 ? 16.407 9.038 4.821 1.00 77.44 181 VAL A CA 1
ATOM 1543 C C . VAL A 1 181 ? 15.227 8.086 5.008 1.00 77.44 181 VAL A C 1
ATOM 1545 O O . VAL A 1 181 ? 14.505 8.179 6.002 1.00 77.44 181 VAL A O 1
ATOM 1548 N N . PHE A 1 182 ? 15.035 7.150 4.080 1.00 78.69 182 PHE A N 1
ATOM 1549 C CA . PHE A 1 182 ? 13.879 6.263 4.063 1.00 78.69 182 PHE A CA 1
ATOM 1550 C C . PHE A 1 182 ? 13.860 5.282 5.251 1.00 78.69 182 PHE A C 1
ATOM 1552 O O . PHE A 1 182 ? 12.842 5.243 5.947 1.00 78.69 182 PHE A O 1
ATOM 1559 N N . PRO A 1 183 ? 14.960 4.581 5.609 1.00 83.00 183 PRO A N 1
ATOM 1560 C CA . PRO A 1 183 ? 15.013 3.780 6.834 1.00 83.00 183 PRO A CA 1
ATOM 1561 C C . PRO A 1 183 ? 14.832 4.604 8.112 1.00 83.00 183 PRO A C 1
ATOM 1563 O O . PRO A 1 183 ? 14.110 4.178 9.013 1.00 83.00 183 PRO A O 1
ATOM 1566 N N . ILE A 1 184 ? 15.427 5.803 8.191 1.00 82.50 184 ILE A N 1
ATOM 1567 C CA . ILE A 1 184 ? 15.260 6.695 9.351 1.00 82.50 184 ILE A CA 1
ATOM 1568 C C . ILE A 1 184 ? 13.782 7.059 9.520 1.00 82.50 184 ILE A C 1
ATOM 1570 O O . ILE A 1 184 ? 13.233 6.946 10.619 1.00 82.50 184 ILE A O 1
ATOM 1574 N N . TRP A 1 185 ? 13.110 7.438 8.431 1.00 86.19 185 TRP A N 1
ATOM 1575 C CA . TRP A 1 185 ? 11.684 7.754 8.453 1.00 86.19 185 TRP A CA 1
ATOM 1576 C C . TRP A 1 185 ? 10.831 6.544 8.858 1.00 86.19 185 TRP A C 1
ATOM 1578 O O . TRP A 1 185 ? 9.914 6.686 9.672 1.00 86.19 185 TRP A O 1
ATOM 1588 N N . ILE A 1 186 ? 11.153 5.350 8.346 1.00 87.25 186 ILE A N 1
ATOM 1589 C CA . ILE A 1 186 ? 10.487 4.091 8.706 1.00 87.25 186 ILE A CA 1
ATOM 1590 C C . ILE A 1 186 ? 10.599 3.831 10.214 1.00 87.25 186 ILE A C 1
ATOM 1592 O O . ILE A 1 186 ? 9.588 3.552 10.868 1.00 87.25 186 ILE A O 1
ATOM 1596 N N . ILE A 1 187 ? 11.805 3.950 10.778 1.00 85.56 187 ILE A N 1
ATOM 1597 C CA . ILE A 1 187 ? 12.061 3.732 12.207 1.00 85.56 187 ILE A CA 1
ATOM 1598 C C . ILE A 1 187 ? 11.259 4.736 13.037 1.00 85.56 187 ILE A C 1
ATOM 1600 O O . ILE A 1 187 ? 10.499 4.339 13.921 1.00 85.56 187 ILE A O 1
ATOM 1604 N N . LEU A 1 188 ? 11.362 6.030 12.727 1.00 83.81 188 LEU A N 1
ATOM 1605 C CA . LEU A 1 188 ? 10.669 7.083 13.472 1.00 83.81 188 LEU A CA 1
ATOM 1606 C C . LEU A 1 188 ? 9.145 6.946 13.393 1.00 83.81 188 LEU A C 1
ATOM 1608 O O . LEU A 1 188 ? 8.459 7.105 14.405 1.00 83.81 188 LEU A O 1
ATOM 1612 N N . THR A 1 189 ? 8.606 6.603 12.223 1.00 84.00 189 THR A N 1
ATOM 1613 C CA . THR A 1 189 ? 7.164 6.393 12.039 1.00 84.00 189 THR A CA 1
ATOM 1614 C C . THR A 1 189 ? 6.686 5.147 12.776 1.00 84.00 189 THR A C 1
ATOM 1616 O O . THR A 1 189 ? 5.657 5.202 13.448 1.00 84.00 189 THR A O 1
ATOM 1619 N N . THR A 1 190 ? 7.457 4.056 12.750 1.00 85.62 190 THR A N 1
ATOM 1620 C CA . THR A 1 190 ? 7.158 2.849 13.537 1.00 85.62 190 THR A CA 1
ATOM 1621 C C . THR A 1 190 ? 7.140 3.173 15.030 1.00 85.62 190 THR A C 1
ATOM 1623 O O . THR A 1 190 ? 6.179 2.848 15.723 1.00 85.62 190 THR A O 1
ATOM 1626 N N . LEU A 1 191 ? 8.143 3.899 15.531 1.00 81.44 191 LEU A N 1
ATOM 1627 C CA . LEU A 1 191 ? 8.191 4.339 16.928 1.00 81.44 191 LEU A CA 1
ATOM 1628 C C . LEU A 1 191 ? 7.020 5.258 17.291 1.00 81.44 191 LEU A C 1
ATOM 1630 O O . LEU A 1 191 ? 6.552 5.223 18.427 1.00 81.44 191 LEU A O 1
ATOM 1634 N N . LYS A 1 192 ? 6.51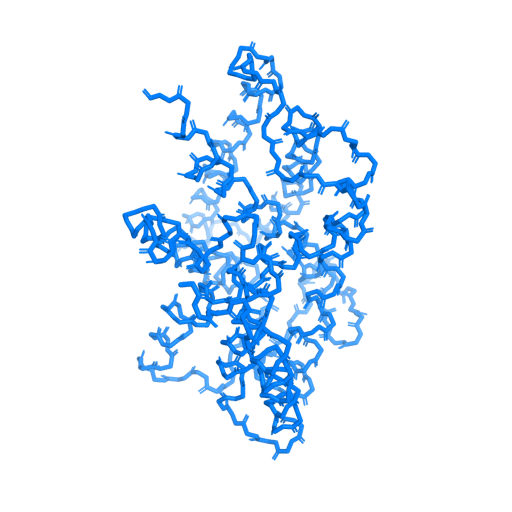6 6.055 16.342 1.00 79.06 192 LYS A N 1
ATOM 1635 C CA . LYS A 1 192 ? 5.324 6.890 16.529 1.00 79.06 192 LYS A CA 1
ATOM 1636 C C . LYS A 1 192 ? 4.056 6.055 16.721 1.00 79.06 192 LYS A C 1
ATOM 1638 O O . LYS A 1 192 ? 3.182 6.458 17.486 1.00 79.06 192 LYS A O 1
ATOM 1643 N N . LEU A 1 193 ? 3.954 4.893 16.066 1.00 74.56 193 LEU A N 1
ATOM 1644 C CA . LEU A 1 193 ? 2.778 4.023 16.174 1.00 74.56 193 LEU A CA 1
ATOM 1645 C C . LEU A 1 193 ? 2.525 3.552 17.607 1.00 74.56 193 LEU A C 1
ATOM 1647 O O . LEU A 1 193 ? 1.366 3.405 17.977 1.00 74.56 193 LEU A O 1
ATOM 1651 N N . LYS A 1 194 ? 3.553 3.428 18.459 1.00 75.75 194 LYS A N 1
ATOM 1652 C CA . LYS A 1 194 ? 3.364 3.041 19.872 1.00 75.75 194 LYS A CA 1
ATOM 1653 C C . LYS A 1 194 ? 2.422 3.969 20.648 1.00 75.75 194 LYS A C 1
ATOM 1655 O O . LYS A 1 194 ? 1.827 3.551 21.628 1.00 75.75 194 LYS A O 1
ATOM 1660 N N . TYR A 1 195 ? 2.287 5.225 20.220 1.00 72.25 195 TYR A N 1
ATOM 1661 C CA . TYR A 1 195 ? 1.410 6.203 20.870 1.00 72.25 195 TYR A CA 1
ATOM 1662 C C . TYR A 1 195 ? -0.032 6.136 20.383 1.00 72.25 195 TYR A C 1
ATOM 1664 O O . TYR A 1 195 ? -0.938 6.675 21.018 1.00 72.25 195 TYR A O 1
ATOM 1672 N N . TYR A 1 196 ? -0.251 5.501 19.239 1.00 69.50 196 TYR A N 1
ATOM 1673 C CA . TYR A 1 196 ? -1.580 5.351 18.690 1.00 69.50 196 TYR A CA 1
ATOM 1674 C C . TYR A 1 196 ? -2.224 4.048 19.127 1.00 69.50 196 TYR A C 1
ATOM 1676 O O . TYR A 1 196 ? -3.418 3.937 18.910 1.00 69.50 196 TYR A O 1
ATOM 1684 N N . ILE A 1 197 ? -1.489 3.079 19.703 1.00 69.81 197 ILE A N 1
ATOM 1685 C CA . ILE A 1 197 ? -1.996 1.708 19.802 1.00 69.81 197 ILE A CA 1
ATOM 1686 C C . ILE A 1 197 ? -1.454 0.884 20.977 1.00 69.81 197 ILE A C 1
ATOM 1688 O O . ILE A 1 197 ? -0.386 1.161 21.507 1.00 69.81 197 ILE A O 1
ATOM 1692 N N . LYS A 1 198 ? -2.248 -0.106 21.423 1.00 73.81 198 LYS A N 1
ATOM 1693 C CA . LYS A 1 198 ? -2.237 -0.612 22.813 1.00 73.81 198 LYS A CA 1
ATOM 1694 C C . LYS A 1 198 ? -1.034 -1.481 23.104 1.00 73.81 198 LYS A C 1
ATOM 1696 O O . LYS A 1 198 ? -0.364 -1.311 24.115 1.00 73.81 198 LYS A O 1
ATOM 1701 N N . HIS A 1 199 ? -0.789 -2.416 22.199 1.00 83.56 199 HIS A N 1
ATOM 1702 C CA . HIS A 1 199 ? 0.241 -3.426 22.335 1.00 83.56 199 HIS A CA 1
ATOM 1703 C C . HIS A 1 199 ? 1.239 -3.258 21.190 1.00 83.56 199 HIS A C 1
ATOM 1705 O O . HIS A 1 199 ? 1.045 -3.766 20.089 1.00 83.56 199 HIS A O 1
ATOM 1711 N N . PHE A 1 200 ? 2.306 -2.497 21.444 1.00 81.44 200 PHE A N 1
ATOM 1712 C CA . PHE A 1 200 ? 3.290 -2.121 20.423 1.00 81.44 200 PHE A CA 1
ATOM 1713 C C . PHE A 1 200 ? 3.906 -3.327 19.694 1.00 81.44 200 PHE A C 1
ATOM 1715 O O . PHE A 1 200 ? 4.086 -3.285 18.480 1.00 81.44 200 PHE A O 1
ATOM 1722 N N . THR A 1 201 ? 4.163 -4.425 20.409 1.00 86.81 201 THR A N 1
ATOM 1723 C CA . THR A 1 201 ? 4.689 -5.674 19.834 1.00 86.81 201 THR A CA 1
ATOM 1724 C C . THR A 1 201 ? 3.722 -6.310 18.837 1.00 86.81 201 THR A C 1
ATOM 1726 O O . THR A 1 201 ? 4.143 -6.690 17.746 1.00 86.81 201 THR A O 1
ATOM 1729 N N . HIS A 1 202 ? 2.423 -6.365 19.156 1.00 88.94 202 HIS A N 1
ATOM 1730 C CA . 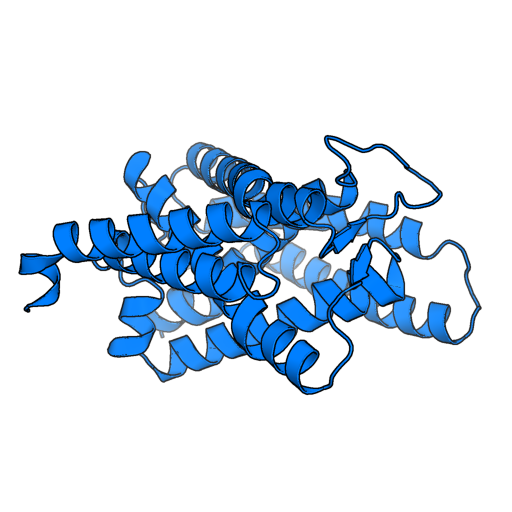HIS A 1 202 ? 1.400 -6.844 18.222 1.00 88.94 202 HIS A CA 1
ATOM 1731 C C . HIS A 1 202 ? 1.326 -5.960 16.980 1.00 88.94 202 HIS A C 1
ATOM 1733 O O . HIS A 1 202 ? 1.137 -6.463 15.880 1.00 88.94 202 HIS A O 1
ATOM 1739 N N . TRP A 1 203 ? 1.542 -4.655 17.126 1.00 85.88 203 TRP A N 1
ATOM 1740 C CA . TRP A 1 203 ? 1.552 -3.739 15.990 1.00 85.88 203 TRP A CA 1
ATOM 1741 C C . TRP A 1 203 ? 2.737 -3.898 15.068 1.00 85.88 203 TRP A C 1
ATOM 1743 O O . TRP A 1 203 ? 2.546 -3.900 13.854 1.00 85.88 203 TRP A O 1
ATOM 1753 N N . ILE A 1 204 ? 3.934 -4.084 15.620 1.00 89.69 204 ILE A N 1
ATOM 1754 C CA . ILE A 1 204 ? 5.094 -4.450 14.809 1.00 89.69 204 ILE A CA 1
ATOM 1755 C C . ILE A 1 204 ? 4.790 -5.743 14.052 1.00 89.69 204 ILE A C 1
ATOM 1757 O O . ILE A 1 204 ? 4.970 -5.779 12.838 1.00 89.69 204 ILE A O 1
ATOM 1761 N N . ALA A 1 205 ? 4.266 -6.766 14.736 1.00 91.88 205 ALA A N 1
ATOM 1762 C CA . ALA A 1 205 ? 3.906 -8.026 14.095 1.00 91.88 205 ALA A CA 1
ATOM 1763 C C . ALA A 1 205 ? 2.883 -7.817 12.965 1.00 91.88 205 ALA A C 1
ATOM 1765 O O . ALA A 1 205 ? 3.122 -8.262 11.850 1.00 91.88 205 ALA A O 1
ATOM 1766 N N . ILE A 1 206 ? 1.800 -7.068 13.200 1.00 92.38 206 ILE A N 1
ATOM 1767 C CA . ILE A 1 206 ? 0.784 -6.768 12.178 1.00 92.38 206 ILE A CA 1
ATOM 1768 C C . ILE A 1 206 ? 1.403 -6.051 10.978 1.00 92.38 206 ILE A C 1
ATOM 1770 O O . ILE A 1 206 ? 1.154 -6.463 9.850 1.00 92.38 206 ILE A O 1
ATOM 1774 N N . VAL A 1 207 ? 2.204 -5.003 11.188 1.00 91.69 207 VAL A N 1
ATOM 1775 C CA . VAL A 1 207 ? 2.810 -4.221 10.096 1.00 91.69 207 VAL A CA 1
ATOM 1776 C C . VAL A 1 207 ? 3.795 -5.076 9.296 1.00 91.69 207 VAL A C 1
ATOM 1778 O O . VAL A 1 207 ? 3.715 -5.096 8.069 1.00 91.69 207 VAL A O 1
ATOM 1781 N N . VAL A 1 208 ? 4.678 -5.820 9.971 1.00 92.94 208 VAL A N 1
ATOM 1782 C CA . VAL A 1 208 ? 5.645 -6.721 9.323 1.00 92.94 208 VAL A CA 1
ATOM 1783 C C . VAL A 1 208 ? 4.918 -7.815 8.543 1.00 92.94 208 VAL A C 1
ATOM 1785 O O . VAL A 1 208 ? 5.199 -8.010 7.364 1.00 92.94 208 VAL A O 1
ATOM 1788 N N . THR A 1 209 ? 3.947 -8.493 9.157 1.00 95.25 209 THR A N 1
ATOM 1789 C CA . THR A 1 209 ? 3.163 -9.539 8.492 1.00 95.25 209 THR A CA 1
ATOM 1790 C C . THR A 1 209 ? 2.356 -8.976 7.327 1.00 95.25 209 THR A C 1
ATOM 1792 O O . THR A 1 209 ? 2.313 -9.609 6.279 1.00 95.25 209 THR A O 1
ATOM 1795 N N . THR A 1 210 ? 1.774 -7.780 7.458 1.00 95.62 210 THR A N 1
ATOM 1796 C CA . THR A 1 210 ? 1.079 -7.102 6.352 1.00 95.62 210 THR A CA 1
ATOM 1797 C C . THR A 1 210 ? 2.040 -6.858 5.196 1.00 95.62 210 THR A C 1
ATOM 1799 O O . THR A 1 210 ? 1.720 -7.226 4.076 1.00 95.62 210 THR A O 1
ATOM 1802 N N . ALA A 1 211 ? 3.227 -6.300 5.452 1.00 93.75 211 ALA A N 1
ATOM 1803 C CA . ALA A 1 211 ? 4.212 -6.039 4.404 1.00 93.75 211 ALA A CA 1
ATOM 1804 C C . ALA A 1 211 ? 4.658 -7.331 3.702 1.00 93.75 211 ALA A C 1
ATOM 1806 O O . ALA A 1 211 ? 4.684 -7.380 2.476 1.00 93.75 211 ALA A O 1
ATOM 1807 N N . ILE A 1 212 ? 4.944 -8.391 4.468 1.00 94.12 212 ILE A N 1
ATOM 1808 C CA . ILE A 1 212 ? 5.313 -9.704 3.924 1.00 94.12 212 ILE A CA 1
ATOM 1809 C C . ILE A 1 212 ? 4.179 -10.253 3.054 1.00 94.12 212 ILE A C 1
ATOM 1811 O O . ILE A 1 212 ? 4.404 -10.558 1.887 1.00 94.12 212 ILE A O 1
ATOM 1815 N N . LEU A 1 213 ? 2.956 -10.337 3.585 1.00 95.38 213 LEU A N 1
ATOM 1816 C CA . LEU A 1 213 ? 1.804 -10.832 2.831 1.00 95.38 213 LEU A CA 1
ATOM 1817 C C . LEU A 1 213 ? 1.540 -9.987 1.583 1.00 95.38 213 LEU A C 1
ATOM 1819 O O . LEU A 1 213 ? 1.258 -10.553 0.532 1.00 95.38 213 LEU A O 1
ATOM 1823 N N . SER A 1 214 ? 1.699 -8.665 1.657 1.00 93.44 214 SER A N 1
ATOM 1824 C CA . SER A 1 214 ? 1.561 -7.797 0.492 1.00 93.44 214 SER A CA 1
ATOM 1825 C C . SER A 1 214 ? 2.584 -8.127 -0.595 1.00 93.44 214 SER A C 1
ATOM 1827 O O . SER A 1 214 ? 2.211 -8.235 -1.756 1.00 93.44 214 SER A O 1
ATOM 1829 N N . ILE A 1 215 ? 3.847 -8.372 -0.242 1.00 91.69 215 ILE A N 1
ATOM 1830 C CA . ILE A 1 215 ? 4.869 -8.796 -1.213 1.00 91.69 215 ILE A CA 1
ATOM 1831 C C . ILE A 1 215 ? 4.470 -10.123 -1.870 1.00 91.69 215 ILE A C 1
ATOM 1833 O O . ILE A 1 215 ? 4.523 -10.248 -3.091 1.00 91.69 215 ILE A O 1
ATOM 1837 N N . PHE A 1 216 ? 4.023 -11.105 -1.082 1.00 91.56 216 PHE A N 1
ATOM 1838 C CA . PHE A 1 216 ? 3.613 -12.406 -1.618 1.00 91.56 216 PHE A CA 1
ATOM 1839 C C . PHE A 1 216 ? 2.377 -12.319 -2.517 1.00 91.56 216 PHE A C 1
ATOM 1841 O O . PHE A 1 216 ? 2.325 -12.986 -3.547 1.00 91.56 216 PHE A O 1
ATOM 1848 N N . MET A 1 217 ? 1.378 -11.525 -2.132 1.00 90.88 217 MET A N 1
ATOM 1849 C CA . MET A 1 217 ? 0.090 -11.474 -2.827 1.00 90.88 217 MET A CA 1
ATOM 1850 C C . MET A 1 217 ? 0.077 -10.501 -4.005 1.00 90.88 217 MET A C 1
ATOM 1852 O O . MET A 1 217 ? -0.636 -10.745 -4.974 1.00 90.88 217 MET A O 1
ATOM 1856 N N . HIS A 1 218 ? 0.841 -9.412 -3.927 1.00 90.75 218 HIS A N 1
ATOM 1857 C CA . HIS A 1 218 ? 0.899 -8.403 -4.977 1.00 90.75 218 HIS A CA 1
ATOM 1858 C C . HIS A 1 218 ? 2.116 -8.629 -5.877 1.00 90.75 218 HIS A C 1
ATOM 1860 O O . HIS A 1 218 ? 1.952 -8.758 -7.082 1.00 90.75 218 HIS A O 1
ATOM 1866 N N . GLU A 1 219 ? 3.326 -8.764 -5.326 1.00 90.00 219 GLU A N 1
ATOM 1867 C CA . GLU A 1 219 ? 4.542 -8.694 -6.147 1.00 90.00 219 GLU A CA 1
ATOM 1868 C C . GLU A 1 219 ? 4.965 -9.990 -6.815 1.00 90.00 219 GLU A C 1
ATOM 1870 O O . GLU A 1 219 ? 5.435 -9.970 -7.950 1.00 90.00 219 GLU A O 1
ATOM 1875 N N . ILE A 1 220 ? 4.802 -11.131 -6.154 1.00 88.25 220 ILE A N 1
ATOM 1876 C CA . ILE A 1 220 ? 5.199 -12.402 -6.770 1.00 88.25 220 ILE A CA 1
ATOM 1877 C C . ILE A 1 220 ? 4.386 -12.678 -8.046 1.00 88.25 220 ILE A C 1
ATOM 1879 O O . ILE A 1 220 ? 5.005 -12.981 -9.071 1.00 88.25 220 ILE A O 1
ATOM 1883 N N . PRO A 1 221 ? 3.044 -12.528 -8.057 1.00 89.19 221 PRO A N 1
ATOM 1884 C CA . PRO A 1 221 ? 2.285 -12.667 -9.294 1.00 89.19 221 PRO A CA 1
ATOM 1885 C C . PRO A 1 221 ? 2.692 -11.625 -10.344 1.00 89.19 221 PRO A C 1
ATOM 1887 O O . PRO A 1 221 ? 2.889 -11.996 -11.497 1.00 89.19 221 PRO A O 1
ATOM 1890 N N . ASN A 1 222 ? 2.914 -10.364 -9.944 1.00 88.75 222 ASN A N 1
ATOM 1891 C CA . ASN A 1 222 ? 3.381 -9.286 -10.828 1.00 88.75 222 ASN A CA 1
ATOM 1892 C C . ASN A 1 222 ? 4.674 -9.651 -11.577 1.00 88.75 222 ASN A C 1
ATOM 1894 O O . ASN A 1 222 ? 4.785 -9.397 -12.781 1.00 88.75 222 ASN A O 1
ATOM 1898 N N . VAL A 1 223 ? 5.639 -10.253 -10.871 1.00 88.06 223 VAL A N 1
ATOM 1899 C CA . VAL A 1 223 ? 6.899 -10.733 -11.458 1.00 88.06 223 VAL A CA 1
ATOM 1900 C C . VAL A 1 223 ? 6.660 -11.929 -12.369 1.00 88.06 223 VAL A C 1
ATOM 1902 O O . VAL A 1 223 ? 7.175 -11.950 -13.486 1.00 88.06 223 VAL A O 1
ATOM 1905 N N . ALA A 1 224 ? 5.871 -12.907 -11.922 1.00 86.88 224 ALA A N 1
ATOM 1906 C CA . ALA A 1 224 ? 5.621 -14.135 -12.673 1.00 86.88 224 ALA A CA 1
ATOM 1907 C C . ALA A 1 224 ? 4.952 -13.874 -14.033 1.00 86.88 224 ALA A C 1
ATOM 1909 O O . ALA A 1 224 ? 5.258 -14.553 -15.011 1.00 86.88 224 ALA A O 1
ATOM 1910 N N . VAL A 1 225 ? 4.073 -12.872 -14.107 1.00 88.44 225 VAL A N 1
ATOM 1911 C CA . VAL A 1 225 ? 3.358 -12.497 -15.339 1.00 88.44 225 VAL A CA 1
ATOM 1912 C C . VAL A 1 225 ? 4.048 -11.384 -16.130 1.00 88.44 225 VAL A C 1
ATOM 1914 O O . VAL A 1 225 ? 3.528 -10.937 -17.151 1.00 88.44 225 VAL A O 1
ATOM 1917 N N . TYR A 1 226 ? 5.229 -10.941 -15.681 1.00 84.88 226 TYR A N 1
ATOM 1918 C CA . TYR A 1 226 ? 6.042 -9.892 -16.307 1.00 84.88 226 TYR A CA 1
ATOM 1919 C C . TYR A 1 226 ? 5.330 -8.543 -16.501 1.00 84.88 226 TYR A C 1
ATOM 1921 O O . TYR A 1 226 ? 5.708 -7.756 -17.376 1.00 84.88 226 TYR A O 1
ATOM 1929 N N . GLU A 1 227 ? 4.320 -8.246 -15.686 1.00 85.88 227 GLU A N 1
ATOM 1930 C CA . GLU A 1 227 ? 3.609 -6.968 -15.750 1.00 85.88 227 GLU A CA 1
ATOM 1931 C C . GLU A 1 227 ? 4.450 -5.839 -15.136 1.00 85.88 227 GLU A C 1
ATOM 1933 O O . GLU A 1 227 ? 4.564 -4.760 -15.731 1.00 85.88 227 GLU A O 1
ATOM 1938 N N . TRP A 1 228 ? 5.153 -6.142 -14.037 1.00 88.00 228 TRP A N 1
ATOM 1939 C CA . TRP A 1 228 ? 6.204 -5.306 -13.461 1.00 88.00 228 TRP A CA 1
ATOM 1940 C C . TRP A 1 228 ? 7.562 -5.926 -13.749 1.00 88.00 228 TRP A C 1
ATOM 1942 O O . TRP A 1 228 ? 7.853 -7.057 -13.354 1.00 88.00 228 TRP A O 1
ATOM 1952 N N . LYS A 1 229 ? 8.432 -5.164 -14.410 1.00 88.50 229 LYS A N 1
ATOM 1953 C CA . LYS A 1 229 ? 9.838 -5.534 -14.549 1.00 88.50 229 LYS A CA 1
ATOM 1954 C C . LYS A 1 229 ? 10.651 -4.755 -13.528 1.00 88.50 229 LYS A C 1
ATOM 1956 O O . LYS A 1 229 ? 10.811 -3.548 -13.690 1.00 88.50 229 LYS A O 1
ATOM 1961 N N . TYR A 1 230 ? 11.165 -5.453 -12.520 1.00 88.62 230 TYR A N 1
ATOM 1962 C CA . TYR A 1 230 ? 12.030 -4.871 -11.499 1.00 88.62 230 TYR A CA 1
ATOM 1963 C C . TYR A 1 230 ? 13.474 -4.749 -11.971 1.00 88.62 230 TYR A C 1
ATOM 1965 O O . TYR A 1 230 ? 14.016 -5.649 -12.618 1.00 88.62 230 TYR A O 1
ATOM 1973 N N . TYR A 1 231 ? 14.103 -3.643 -11.590 1.00 85.62 231 TYR A N 1
ATOM 1974 C CA . TYR A 1 231 ? 15.515 -3.380 -11.801 1.00 85.62 231 TYR A CA 1
ATOM 1975 C C . TYR A 1 231 ? 16.218 -3.315 -10.444 1.00 85.62 231 TYR A C 1
ATOM 1977 O O . TYR A 1 231 ? 15.756 -2.624 -9.530 1.00 85.62 231 TYR A O 1
ATOM 1985 N N . PRO A 1 232 ? 17.326 -4.048 -10.267 1.00 77.62 232 PRO A N 1
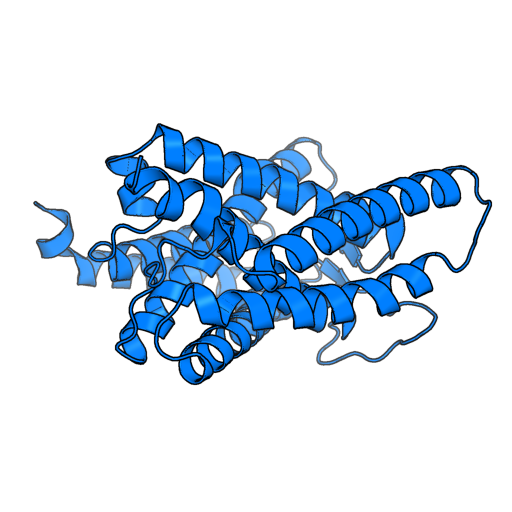ATOM 1986 C CA . PRO A 1 232 ? 18.190 -3.807 -9.129 1.00 77.62 232 PRO A CA 1
ATOM 1987 C C . PRO A 1 232 ? 18.836 -2.420 -9.293 1.00 77.62 232 PRO A C 1
ATOM 1989 O O . PRO A 1 232 ? 19.380 -2.148 -10.365 1.00 77.62 232 PRO A O 1
ATOM 1992 N N . PRO A 1 233 ? 18.799 -1.537 -8.281 1.00 72.50 233 PRO A N 1
ATOM 1993 C CA . PRO A 1 233 ? 19.537 -0.283 -8.357 1.00 72.50 233 PRO A CA 1
ATOM 1994 C C . PRO A 1 233 ? 21.045 -0.554 -8.347 1.00 72.50 233 PRO A C 1
ATOM 1996 O O . PRO A 1 233 ? 21.504 -1.537 -7.759 1.00 72.50 233 PRO A O 1
ATOM 1999 N N . GLU A 1 234 ? 21.813 0.343 -8.967 1.00 72.19 234 GLU A N 1
ATOM 2000 C CA . GLU A 1 234 ? 23.251 0.172 -9.234 1.00 72.19 234 GLU A CA 1
ATOM 2001 C C . GLU A 1 234 ? 24.083 -0.098 -7.971 1.00 72.19 234 GLU A C 1
ATOM 2003 O O . GLU A 1 234 ? 25.075 -0.818 -8.017 1.00 72.19 234 GLU A O 1
ATOM 2008 N N . PHE A 1 235 ? 23.664 0.447 -6.827 1.00 68.81 235 PHE A N 1
ATOM 2009 C CA . PHE A 1 235 ? 24.445 0.414 -5.592 1.00 68.81 235 PHE A CA 1
ATOM 2010 C C . PHE A 1 235 ? 24.155 -0.795 -4.684 1.00 68.81 235 PHE A C 1
ATOM 2012 O O . PHE A 1 235 ? 24.999 -1.181 -3.878 1.00 68.81 235 PHE A O 1
ATOM 2019 N N . PHE A 1 236 ? 22.967 -1.405 -4.777 1.00 74.62 236 PHE A N 1
ATOM 2020 C CA . PHE A 1 236 ? 22.623 -2.599 -3.994 1.00 74.62 236 PHE A CA 1
ATOM 2021 C C . PHE A 1 236 ? 21.614 -3.462 -4.749 1.00 74.62 236 PHE A C 1
ATOM 2023 O O . PHE A 1 236 ? 20.400 -3.246 -4.686 1.00 74.62 236 PHE A O 1
ATOM 2030 N N . SER A 1 237 ? 22.144 -4.450 -5.466 1.00 81.25 237 SER A N 1
ATOM 2031 C CA . SER A 1 237 ? 21.424 -5.246 -6.458 1.00 81.25 237 SER A CA 1
ATOM 2032 C C . SER A 1 237 ? 20.782 -6.523 -5.915 1.00 81.25 237 SER A C 1
ATOM 2034 O O . SER A 1 237 ? 20.368 -7.383 -6.691 1.00 81.25 237 SER A O 1
ATOM 2036 N N . PHE A 1 238 ? 20.678 -6.666 -4.591 1.00 87.25 238 PHE A N 1
ATOM 2037 C CA . PHE A 1 238 ? 20.120 -7.869 -3.985 1.00 87.25 238 PHE A CA 1
ATOM 2038 C C . PHE A 1 238 ? 18.637 -8.051 -4.345 1.00 87.25 238 PHE A C 1
ATOM 2040 O O . PHE A 1 238 ? 17.817 -7.138 -4.189 1.00 87.25 238 PHE A O 1
ATOM 2047 N N . GLN A 1 239 ? 18.297 -9.253 -4.810 1.00 88.44 239 GLN A N 1
ATOM 2048 C CA . GLN A 1 239 ? 16.950 -9.639 -5.217 1.00 88.44 239 GLN A CA 1
ATOM 2049 C C . GLN A 1 239 ? 16.539 -10.953 -4.553 1.00 88.44 239 GLN A C 1
ATOM 2051 O O . GLN A 1 239 ? 17.350 -11.864 -4.399 1.00 88.44 239 GLN A O 1
ATOM 2056 N N . ILE A 1 240 ? 15.254 -11.066 -4.219 1.00 87.06 240 ILE A N 1
ATOM 2057 C CA . ILE A 1 240 ? 14.619 -12.307 -3.765 1.00 87.06 240 ILE A CA 1
ATOM 2058 C C . ILE A 1 240 ? 13.450 -12.579 -4.713 1.00 87.06 240 ILE A C 1
ATOM 2060 O O . ILE A 1 240 ? 12.595 -11.717 -4.888 1.00 87.06 240 ILE A O 1
ATOM 2064 N N . TRP A 1 241 ? 13.427 -13.748 -5.363 1.00 86.62 241 TRP A N 1
ATOM 2065 C CA . TRP A 1 241 ? 12.394 -14.124 -6.349 1.00 86.62 241 TRP A CA 1
ATOM 2066 C C . TRP A 1 241 ? 12.175 -13.087 -7.470 1.00 86.62 241 TRP A C 1
ATOM 2068 O O . TRP A 1 241 ? 11.056 -12.873 -7.920 1.00 86.62 241 TRP A O 1
ATOM 2078 N N . GLY A 1 242 ? 13.246 -12.415 -7.910 1.00 85.69 242 GLY A N 1
ATOM 2079 C CA . GLY A 1 242 ? 13.176 -11.366 -8.937 1.00 85.69 242 GLY A CA 1
ATOM 2080 C C . GLY A 1 242 ? 12.637 -10.017 -8.444 1.00 85.69 242 GLY A C 1
ATOM 2081 O O . GLY A 1 242 ? 12.508 -9.088 -9.237 1.00 85.69 242 GLY A O 1
ATOM 2082 N N . ILE A 1 243 ? 12.360 -9.880 -7.144 1.00 87.62 243 ILE A N 1
ATOM 2083 C CA . ILE A 1 243 ? 11.922 -8.637 -6.505 1.00 87.62 243 ILE A CA 1
ATOM 2084 C C . ILE A 1 243 ? 13.134 -7.977 -5.845 1.00 87.62 243 ILE A C 1
ATOM 2086 O O . ILE A 1 243 ? 13.859 -8.608 -5.072 1.00 87.62 243 ILE A O 1
ATOM 2090 N N . SER A 1 244 ? 13.361 -6.695 -6.136 1.00 87.88 244 SER A N 1
ATOM 2091 C CA . SER A 1 244 ? 14.413 -5.915 -5.475 1.00 87.88 244 SER A CA 1
ATOM 2092 C C . SER A 1 244 ? 14.128 -5.775 -3.980 1.00 87.88 244 SER A C 1
ATOM 2094 O O . SER A 1 244 ? 13.001 -5.488 -3.575 1.00 87.88 244 SER A O 1
ATOM 2096 N N . ILE A 1 245 ? 15.160 -5.886 -3.143 1.00 86.00 245 ILE A N 1
ATOM 2097 C CA . ILE A 1 245 ? 15.049 -5.621 -1.699 1.00 86.00 245 ILE A CA 1
AT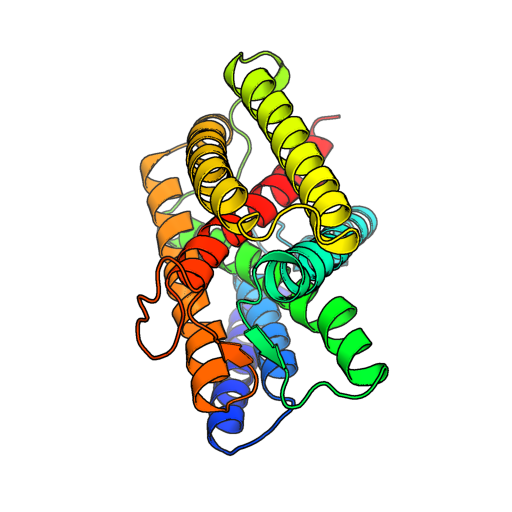OM 2098 C C . ILE A 1 245 ? 14.481 -4.226 -1.390 1.00 86.00 245 ILE A C 1
ATOM 2100 O O . ILE A 1 245 ? 13.818 -4.032 -0.375 1.00 86.00 245 ILE A O 1
ATOM 2104 N N . TRP A 1 246 ? 14.661 -3.260 -2.292 1.00 84.44 246 TRP A N 1
ATOM 2105 C CA . TRP A 1 246 ? 14.085 -1.922 -2.160 1.00 84.44 246 TRP A CA 1
ATOM 2106 C C . TRP A 1 246 ? 12.571 -1.905 -2.320 1.00 84.44 246 TRP A C 1
ATOM 2108 O O . TRP A 1 246 ? 11.905 -1.110 -1.665 1.00 84.44 246 TRP A O 1
ATOM 2118 N N . VAL A 1 247 ? 12.015 -2.812 -3.123 1.00 87.25 247 VAL A N 1
ATOM 2119 C CA . VAL A 1 247 ? 10.564 -3.015 -3.225 1.00 87.25 247 VAL A CA 1
ATOM 2120 C C . VAL A 1 247 ? 10.043 -3.641 -1.931 1.00 87.25 247 VAL A C 1
ATOM 2122 O O . VAL A 1 247 ? 9.023 -3.202 -1.407 1.00 87.25 247 VAL A O 1
ATOM 2125 N N . VAL A 1 248 ? 10.790 -4.584 -1.343 1.00 85.25 248 VAL A N 1
ATOM 2126 C CA . VAL A 1 248 ? 10.466 -5.185 -0.035 1.00 85.25 248 VAL A CA 1
ATOM 2127 C C . VAL A 1 248 ? 10.430 -4.125 1.074 1.00 85.25 248 VAL A C 1
ATOM 2129 O O . VAL A 1 248 ? 9.444 -4.020 1.805 1.00 85.25 248 VAL A O 1
ATOM 2132 N N . VAL A 1 249 ? 11.469 -3.289 1.178 1.00 85.81 249 VAL A N 1
ATOM 2133 C CA . VAL A 1 249 ? 11.500 -2.161 2.131 1.00 85.81 249 VAL A CA 1
ATOM 2134 C C . VAL A 1 249 ? 10.409 -1.133 1.800 1.00 85.81 249 VAL A C 1
ATOM 2136 O O . VAL A 1 249 ? 9.766 -0.590 2.703 1.00 85.81 249 VAL A O 1
ATOM 2139 N N . GLY A 1 250 ? 10.157 -0.903 0.511 1.00 87.75 250 GLY A N 1
ATOM 2140 C CA . GLY A 1 250 ? 9.094 -0.042 0.001 1.00 87.75 250 GLY A CA 1
ATOM 2141 C C . GLY A 1 250 ? 7.710 -0.464 0.486 1.00 87.75 250 GLY A C 1
ATOM 2142 O O . GLY A 1 250 ? 6.938 0.388 0.918 1.00 87.75 250 GLY A O 1
ATOM 2143 N N . TRP A 1 251 ? 7.410 -1.763 0.529 1.00 90.31 251 TRP A N 1
ATOM 2144 C CA . TRP A 1 251 ? 6.144 -2.261 1.072 1.00 90.31 251 TRP A CA 1
ATOM 2145 C C . TRP A 1 251 ? 5.969 -1.949 2.552 1.00 90.31 251 TRP A C 1
ATOM 2147 O O . TRP A 1 251 ? 4.889 -1.523 2.961 1.00 90.31 251 TRP A O 1
ATOM 2157 N N . TYR A 1 252 ? 7.027 -2.080 3.352 1.00 90.44 252 TYR A N 1
ATOM 2158 C CA . TYR A 1 252 ? 6.969 -1.692 4.760 1.00 90.44 252 TYR A CA 1
ATOM 2159 C C . TYR A 1 252 ? 6.661 -0.194 4.914 1.00 90.44 252 TYR A C 1
ATOM 2161 O O . TYR A 1 252 ? 5.792 0.195 5.697 1.00 90.44 252 TYR A O 1
ATOM 2169 N N . PHE A 1 253 ? 7.306 0.653 4.108 1.00 89.19 253 PHE A N 1
ATOM 2170 C CA . PHE A 1 253 ? 6.994 2.081 4.046 1.00 89.19 253 PHE A CA 1
ATOM 2171 C C . PHE A 1 253 ? 5.544 2.352 3.631 1.00 89.19 253 PHE A C 1
ATOM 2173 O O . PHE A 1 253 ? 4.860 3.129 4.298 1.00 89.19 253 PHE A O 1
ATOM 2180 N N . LEU A 1 254 ? 5.053 1.704 2.571 1.00 91.25 254 LEU A N 1
ATOM 2181 C CA . LEU A 1 254 ? 3.691 1.895 2.071 1.00 91.25 254 LEU A CA 1
ATOM 2182 C C . LEU A 1 254 ? 2.650 1.540 3.135 1.00 91.25 254 LEU A C 1
ATOM 2184 O O . LEU A 1 254 ? 1.736 2.331 3.369 1.00 91.25 254 LEU A O 1
ATOM 2188 N N . VAL A 1 255 ? 2.830 0.424 3.850 1.00 93.31 255 VAL A N 1
ATOM 2189 C CA . VAL A 1 255 ? 1.965 0.030 4.976 1.00 93.31 255 VAL A CA 1
ATOM 2190 C C . VAL A 1 255 ? 1.936 1.122 6.053 1.00 93.31 255 VAL A C 1
ATOM 2192 O O . VAL A 1 255 ? 0.857 1.535 6.490 1.00 93.31 255 VAL A O 1
ATOM 2195 N N . LEU A 1 256 ? 3.101 1.643 6.456 1.00 91.12 256 LEU A N 1
ATOM 2196 C CA . LEU A 1 256 ? 3.195 2.706 7.464 1.00 91.12 256 LEU A CA 1
ATOM 2197 C C . LEU A 1 256 ? 2.528 4.009 7.012 1.00 91.12 256 LEU A C 1
ATOM 2199 O O . LEU A 1 256 ? 1.807 4.639 7.790 1.00 91.12 256 LEU A O 1
ATOM 2203 N N . VAL A 1 257 ? 2.754 4.421 5.764 1.00 89.75 257 VAL A N 1
ATOM 2204 C CA . VAL A 1 257 ? 2.151 5.630 5.196 1.00 89.75 257 VAL A CA 1
ATOM 2205 C C . VAL A 1 257 ? 0.632 5.486 5.137 1.00 89.75 257 VAL A C 1
ATOM 2207 O O . VAL A 1 257 ? -0.082 6.362 5.630 1.00 89.75 257 VAL A O 1
ATOM 2210 N N . MET A 1 258 ? 0.120 4.373 4.611 1.00 91.81 258 MET A N 1
ATOM 2211 C CA . MET A 1 258 ? -1.321 4.110 4.535 1.00 91.81 258 MET A CA 1
ATOM 2212 C C . MET A 1 258 ? -1.975 4.172 5.918 1.00 91.81 258 MET A C 1
ATOM 2214 O O . MET A 1 258 ? -3.003 4.841 6.078 1.00 91.81 258 MET A O 1
ATOM 2218 N N . LEU A 1 259 ? -1.349 3.553 6.925 1.00 89.38 259 LEU A N 1
ATOM 2219 C CA . LEU A 1 259 ? -1.819 3.572 8.309 1.00 89.38 259 LEU A CA 1
ATOM 2220 C C . LEU A 1 259 ? -1.788 4.983 8.913 1.00 89.38 259 LEU A C 1
ATOM 2222 O O . LEU A 1 259 ? -2.728 5.396 9.593 1.00 89.38 259 LEU A O 1
ATOM 2226 N N . LYS A 1 260 ? -0.740 5.760 8.637 1.00 87.19 260 LYS A N 1
ATOM 2227 C CA . LYS A 1 260 ? -0.621 7.145 9.103 1.00 87.19 260 LYS A CA 1
ATOM 2228 C C . LYS A 1 260 ? -1.738 8.034 8.548 1.00 87.19 260 LYS A C 1
ATOM 2230 O O . LYS A 1 260 ? -2.375 8.758 9.315 1.00 87.19 260 LYS A O 1
ATOM 2235 N N . TYR A 1 261 ? -2.010 7.969 7.244 1.00 88.62 261 TYR A N 1
ATOM 2236 C CA . TYR A 1 261 ? -3.107 8.733 6.639 1.00 88.62 261 TYR A CA 1
ATOM 2237 C C . TYR A 1 261 ? -4.474 8.247 7.122 1.00 88.62 261 TYR A C 1
ATOM 2239 O O . TYR A 1 261 ? -5.367 9.067 7.343 1.00 88.62 261 TYR A O 1
ATOM 2247 N N . TRP A 1 262 ? -4.628 6.940 7.356 1.00 90.44 262 TRP A N 1
ATOM 2248 C CA . TRP A 1 262 ? -5.837 6.378 7.953 1.00 90.44 262 TRP A CA 1
ATOM 2249 C C . TRP A 1 262 ? -6.090 6.980 9.339 1.00 90.44 262 TRP A C 1
ATOM 2251 O O . TRP A 1 262 ? -7.160 7.532 9.599 1.00 90.44 262 TRP A O 1
ATOM 2261 N N . ILE A 1 263 ? -5.071 6.987 10.201 1.00 85.31 263 ILE A N 1
ATOM 2262 C CA . ILE A 1 263 ? -5.131 7.611 11.527 1.00 85.31 263 ILE A CA 1
ATOM 2263 C C . ILE A 1 263 ? -5.541 9.090 11.431 1.00 85.31 263 ILE A C 1
ATOM 2265 O O . ILE A 1 263 ? -6.433 9.531 12.155 1.00 85.31 263 ILE A O 1
ATOM 2269 N N . GLN A 1 264 ? -4.926 9.861 10.533 1.00 84.19 264 GLN A N 1
ATOM 2270 C CA . GLN A 1 264 ? -5.159 11.305 10.425 1.00 84.19 264 GLN A CA 1
ATOM 2271 C C . GLN A 1 264 ? -6.529 11.673 9.848 1.00 84.19 264 GLN A C 1
ATOM 2273 O O . GLN A 1 264 ? -7.190 12.582 10.357 1.00 84.19 264 GLN A O 1
ATOM 2278 N N . ILE A 1 265 ? -6.955 10.994 8.784 1.00 86.62 265 ILE A N 1
ATOM 2279 C CA . ILE A 1 265 ? -8.176 11.337 8.046 1.00 86.62 265 ILE A CA 1
ATOM 2280 C C . ILE A 1 265 ? -9.405 10.700 8.695 1.00 86.62 265 ILE A C 1
ATOM 2282 O O . ILE A 1 265 ? -10.473 11.323 8.737 1.00 86.62 265 ILE A O 1
ATOM 2286 N N . VAL A 1 266 ? -9.262 9.469 9.188 1.00 86.69 266 VAL A N 1
ATOM 2287 C CA . VAL A 1 266 ? -10.382 8.660 9.671 1.00 86.69 266 VAL A CA 1
ATOM 2288 C C . VAL A 1 266 ? -10.485 8.714 11.186 1.00 86.69 266 VAL A C 1
ATOM 2290 O O . VAL A 1 266 ? -11.519 9.157 11.681 1.00 86.69 266 VAL A O 1
ATOM 2293 N N . LEU A 1 267 ? -9.432 8.318 11.910 1.00 82.50 267 LEU A N 1
ATOM 2294 C CA . LEU A 1 267 ? -9.523 8.086 13.357 1.00 82.50 267 LEU A CA 1
ATOM 2295 C C . LEU A 1 267 ? -9.465 9.378 14.189 1.00 82.50 267 LEU A C 1
ATOM 2297 O O . LEU A 1 267 ? -10.226 9.535 15.139 1.00 82.50 267 LEU A O 1
ATOM 2301 N N . LEU A 1 268 ? -8.591 10.331 13.843 1.00 74.62 268 LEU A N 1
ATOM 2302 C CA . LEU A 1 268 ? -8.395 11.561 14.629 1.00 74.62 268 LEU A CA 1
ATOM 2303 C C . LEU A 1 268 ? -9.538 12.575 14.483 1.00 74.62 268 LEU A C 1
ATOM 2305 O O . LEU A 1 268 ? -9.697 13.451 15.333 1.00 74.62 268 LEU A O 1
ATOM 2309 N N . LYS A 1 269 ? -10.329 12.493 13.407 1.00 63.78 269 LYS A N 1
ATOM 2310 C CA . LYS A 1 269 ? -11.378 13.479 13.108 1.00 63.78 269 LYS A CA 1
ATOM 2311 C C . LYS A 1 269 ? -12.715 13.189 13.802 1.00 63.78 269 LYS A C 1
ATOM 2313 O O . LYS A 1 269 ? -13.597 14.032 13.763 1.00 63.78 269 LYS A O 1
ATOM 2318 N N . ASP A 1 270 ? -12.860 12.034 14.447 1.00 55.59 270 ASP A N 1
ATOM 2319 C CA . ASP A 1 270 ? -14.040 11.690 15.257 1.00 55.59 270 ASP A CA 1
ATOM 2320 C C . ASP A 1 270 ? -14.058 12.288 16.661 1.00 55.59 270 ASP A C 1
ATOM 2322 O O . ASP A 1 270 ? -15.050 12.143 17.366 1.00 55.59 270 ASP A O 1
ATOM 2326 N N . ARG A 1 271 ? -12.970 12.941 17.074 1.00 53.78 271 ARG A N 1
ATOM 2327 C CA . ARG A 1 271 ? -12.821 13.525 18.415 1.00 53.78 271 ARG A CA 1
ATOM 2328 C C . ARG A 1 271 ? -12.880 15.059 18.423 1.00 53.78 271 ARG A C 1
ATOM 2330 O O . ARG A 1 271 ? -12.465 15.674 19.399 1.00 53.78 271 ARG A O 1
ATOM 2337 N N . LYS A 1 272 ? -13.323 15.676 17.324 1.00 44.97 272 LYS A N 1
ATOM 2338 C CA . LYS A 1 272 ? -13.596 17.117 17.211 1.00 44.97 272 LYS A CA 1
ATOM 2339 C C . LYS A 1 272 ? -15.053 17.316 16.842 1.00 44.97 272 LYS A C 1
ATOM 2341 O O . LYS A 1 272 ? -15.640 18.270 17.381 1.00 44.97 272 LYS A O 1
#

Organism: NCBI:txid1801759